Protein AF-A0A180FYG6-F1 (afdb_monomer)

Foldseek 3Di:
DPPLQAKWKKWKDKDFPVDRAPDDIDIDIDPAAEDEQCQQVQAVHDLQCPQVSLVQQAPVFTKDFPVAFPDCPDPPPPPPPDPDDDDDDDDDDDDDPDPDPPPDDDPDDPCPGTTMIMGMHIAGDVNDHHQKHKYFYPQCPPVPLVVSQVSQQSHFFFQWHAHPNFIWGWAKWWFDRPPAIWIWGFDQDPPRQTAIWTQGCVPPVRDIGHQKSPNRVSGTGDTRGGMTMIGTQDDPVRVVVVVVVQVVQCVVCVPDPDDRPCPCVNVRRVVPPDDDPPPPIDRPDPDDDPPPVPPVPQDDDDDDDDDDDDDDDDDDDDDDDDDDDDDDDDDDDDDDDDDDDDDDDDDDDDDDDDDDDDDD

Mean predicted aligned error: 17.06 Å

Sequence (360 aa):
ALTGLFEVVEHRSFVCKSAQPCLAAQIRSLTPIKIELKNFLENGITPSDVTCLLNLWTTTGISKTPGLVCRCDSINASTEPKPKARGRPKKVKSQSPDITISTEQPNGSSLTAEYVQETSRLAFKDDLPPQHLYFFMEVTQPSDPIERERYMGAMDWPHQISISGVKFTLFSRGYWNGSHYWCKVVRSGRGSTTGVWLHDDRQNDGYARLVNTDISSIGGCHPFTSWLFYTRAWTTSEQEFINDSIAKISKDHPNAEGDIPFVHLASMINSQHHPPSAKAATVLDEGNFVTDFDDLGASDSDEESTDNLDQKNDSGDQSSESSGDKSLDSSGDESSESSGDEPSDSNSSSFKDMKNKSET

Solvent-a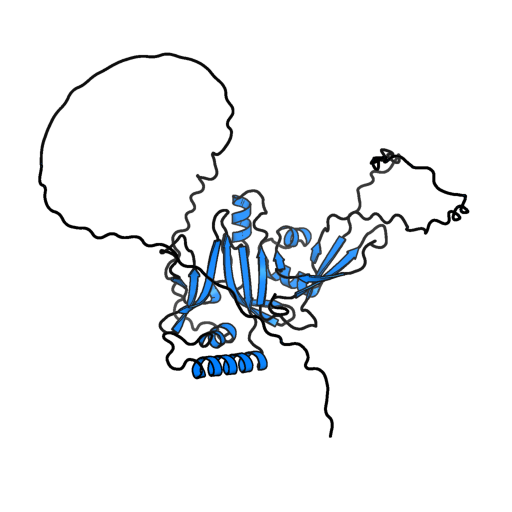ccessible surface area (backbone atoms only — not comparable to full-atom values): 23164 Å² total; per-residue (Å²): 131,74,80,58,42,42,41,30,27,39,40,37,42,56,41,36,94,92,46,78,46,89,51,78,69,45,76,45,82,37,74,57,48,74,46,48,73,59,61,21,60,66,58,77,42,63,78,34,47,48,65,61,51,51,52,38,22,51,66,86,26,35,49,46,76,80,85,42,66,62,72,68,77,74,85,68,72,78,81,70,76,80,77,77,91,75,81,83,89,74,92,76,77,93,71,79,86,77,83,79,76,81,83,75,77,70,88,90,63,88,79,72,80,50,59,33,42,29,39,39,27,45,46,48,46,96,77,45,77,34,55,30,47,43,38,32,44,51,82,72,53,53,78,53,68,65,60,22,40,52,52,34,23,51,30,38,42,61,35,61,50,71,58,96,85,46,58,27,36,56,42,36,36,32,32,40,79,89,87,52,73,38,34,39,33,61,44,70,47,86,91,72,49,50,18,26,28,39,40,36,68,92,43,74,88,39,54,72,39,75,32,28,56,46,55,58,73,74,22,47,57,43,63,31,45,32,34,36,36,29,32,34,57,72,52,70,70,54,50,49,53,49,50,54,48,42,54,47,53,50,67,80,44,79,81,63,87,78,82,70,73,67,70,64,48,57,67,64,49,55,51,84,77,67,81,80,74,88,65,80,77,50,77,68,57,84,75,78,78,84,78,76,79,78,81,87,73,89,85,85,79,96,74,91,78,90,81,91,80,86,90,85,86,82,87,86,89,85,88,84,91,88,87,86,90,86,81,87,81,89,86,82,89,87,86,87,89,82,83,89,83,85,89,83,91,85,84,89,80,86,88,77,87,90,79,90,88,83,89,133

Secondary structure (DSSP, 8-state):
--TTTS-EEEEEEEE-SSS--SS--EEEEESSEEE-HHHHHTTT--TTBHHHHHHHHHTT-EEE--S-B-------------PPP---PPPPPP----------PPTT----PPBPEEEEEEEEBTTB--SEEEEEE-TT-SSSHHHHHHHHHH-EE-SEEEETTEEEEEEEEEEE-SS-EEEEEEEE-GGG-EEEEEE-TTSGGG--EEEES-GGGGSEE-TTEEEEEEEPPPPHHHHHHHHHHHHHHHHH-TT-SSPPTTTTHHHHHS--S-PPP-S---B---------TTSSS---------------------------------------------------------------

pLDDT: mean 71.53, std 26.77, range [27.06, 98.0]

Radius of gyration: 32.34 Å; Cα contacts (8 Å, |Δi|>4): 465; chains: 1; bounding box: 96×106×76 Å

Organism: Puccinia triticina (isolate 1-1 / race 1 (BBBD)) (NCBI:txid630390)

Nearest PDB structures (foldseek):
  6ml1-assembly1_A  TM=6.951E-01  e=4.713E-07  Homo sapiens
  6ml1-assembly2_B  TM=6.685E-01  e=3.969E-07  Homo sapiens
  6cpm-assembly1_C  TM=6.551E-01  e=1.051E-06  Homo sapiens
  5ohp-assembly1_A  TM=6.474E-01  e=4.157E-06  Homo sapiens

Structure (mmCIF, N/CA/C/O backbone):
data_AF-A0A180FYG6-F1
#
_entry.id   AF-A0A180FYG6-F1
#
loop_
_atom_site.group_PDB
_atom_site.id
_atom_site.type_symbol
_atom_site.label_atom_id
_atom_site.label_alt_id
_atom_site.label_comp_id
_atom_site.label_asym_id
_atom_site.label_entity_id
_atom_site.label_seq_id
_atom_site.pdbx_PDB_ins_code
_atom_site.Cartn_x
_atom_site.Cartn_y
_atom_site.Cartn_z
_atom_site.occupancy
_atom_site.B_iso_or_equiv
_atom_site.auth_seq_id
_atom_site.auth_comp_id
_atom_site.auth_asym_id
_atom_site.auth_atom_id
_atom_site.pdbx_PDB_model_num
ATOM 1 N N . ALA A 1 1 ? -14.164 -1.852 -13.348 1.00 46.31 1 ALA A N 1
ATOM 2 C CA . ALA A 1 1 ? -13.059 -1.831 -12.365 1.00 46.31 1 ALA A CA 1
ATOM 3 C C . ALA A 1 1 ? -12.379 -3.197 -12.354 1.00 46.31 1 ALA A C 1
ATOM 5 O O . ALA A 1 1 ? -13.029 -4.172 -12.712 1.00 46.31 1 ALA A O 1
ATOM 6 N N . LEU A 1 2 ? -11.098 -3.263 -11.983 1.00 54.34 2 LEU A N 1
ATOM 7 C CA . LEU A 1 2 ? -10.302 -4.498 -11.953 1.00 54.34 2 LEU A CA 1
ATOM 8 C C . LEU A 1 2 ? -10.617 -5.301 -10.676 1.00 54.34 2 LEU A C 1
ATOM 10 O O . LEU A 1 2 ? -9.904 -5.208 -9.678 1.00 54.34 2 LEU A O 1
ATOM 14 N N . THR A 1 3 ? -11.737 -6.030 -10.687 1.00 65.06 3 THR A N 1
ATOM 15 C CA . THR A 1 3 ? -12.203 -6.854 -9.557 1.00 65.06 3 THR A CA 1
ATOM 16 C C . THR A 1 3 ? -11.109 -7.822 -9.094 1.00 65.06 3 THR A C 1
ATOM 18 O O . THR A 1 3 ? -10.486 -8.480 -9.922 1.00 65.06 3 THR A O 1
ATOM 21 N N . GLY A 1 4 ? -10.866 -7.902 -7.783 1.00 75.94 4 GLY A N 1
ATOM 22 C CA . GLY A 1 4 ? -9.834 -8.764 -7.190 1.00 75.94 4 GLY A CA 1
ATOM 23 C C . GLY A 1 4 ? -8.383 -8.256 -7.272 1.00 75.94 4 GLY A C 1
ATOM 24 O O . GLY A 1 4 ? -7.538 -8.773 -6.549 1.00 75.94 4 GLY A O 1
ATOM 25 N N . LEU A 1 5 ? -8.064 -7.228 -8.073 1.00 87.12 5 LEU A N 1
ATOM 26 C CA . LEU A 1 5 ? -6.669 -6.769 -8.215 1.00 87.12 5 LEU A CA 1
ATOM 27 C C . LEU A 1 5 ? -6.161 -5.987 -6.987 1.00 87.12 5 LEU A C 1
ATOM 29 O O . LEU A 1 5 ? -4.998 -6.126 -6.610 1.00 87.12 5 LEU A O 1
ATOM 33 N N . PHE A 1 6 ? -7.051 -5.203 -6.366 1.00 92.12 6 PHE A N 1
ATOM 34 C CA . PHE A 1 6 ? -6.801 -4.364 -5.178 1.00 92.12 6 PHE A CA 1
ATOM 35 C C . PHE A 1 6 ? -7.806 -4.603 -4.037 1.00 92.12 6 PHE A C 1
ATOM 37 O O . PHE A 1 6 ? -7.826 -3.858 -3.056 1.00 92.12 6 PHE A O 1
ATOM 44 N N . GLU A 1 7 ? -8.718 -5.562 -4.205 1.00 92.88 7 GLU A N 1
ATOM 45 C CA . GLU A 1 7 ? -9.880 -5.709 -3.329 1.00 92.88 7 GLU A CA 1
ATOM 46 C C . GLU A 1 7 ? -9.504 -6.450 -2.040 1.00 92.88 7 GLU A C 1
ATOM 48 O O . GLU A 1 7 ? -9.090 -7.608 -2.067 1.00 92.88 7 GLU A O 1
ATOM 53 N N . VAL A 1 8 ? -9.704 -5.788 -0.904 1.00 95.06 8 VAL A N 1
ATOM 54 C CA . VAL A 1 8 ? -9.684 -6.397 0.435 1.00 95.06 8 VAL A CA 1
ATOM 55 C C . VAL A 1 8 ? -11.049 -6.209 1.094 1.00 95.06 8 VAL A C 1
ATOM 57 O O . VAL A 1 8 ? -11.868 -5.430 0.604 1.00 95.06 8 VAL A O 1
ATOM 60 N N . VAL A 1 9 ? -11.318 -6.902 2.200 1.00 96.44 9 VAL A N 1
ATOM 61 C CA . VAL A 1 9 ? -12.566 -6.745 2.963 1.00 96.44 9 VAL A CA 1
ATOM 62 C C . VAL A 1 9 ? -12.307 -6.230 4.372 1.00 96.44 9 VAL A C 1
ATOM 64 O O . VAL A 1 9 ? -11.298 -6.534 5.004 1.00 96.44 9 VAL A O 1
ATOM 67 N N . GLU A 1 10 ? -13.253 -5.449 4.879 1.00 96.69 10 GLU A N 1
ATOM 68 C CA . GLU A 1 10 ? -13.292 -4.980 6.258 1.00 96.69 10 GLU A CA 1
ATOM 69 C C . GLU A 1 10 ? -14.501 -5.601 6.959 1.00 96.69 10 GLU A C 1
ATOM 71 O O . GLU A 1 10 ? -15.652 -5.330 6.604 1.00 96.69 10 GLU A O 1
ATOM 76 N N . HIS A 1 11 ? -14.228 -6.433 7.962 1.00 97.06 11 HIS A N 1
ATOM 77 C CA . HIS A 1 11 ? -15.222 -6.935 8.901 1.00 97.06 11 HIS A CA 1
ATOM 78 C C . HIS A 1 11 ? -15.415 -5.890 9.999 1.00 97.06 11 HIS A C 1
ATOM 80 O O . HIS A 1 11 ? -14.445 -5.468 10.625 1.00 97.06 11 HIS A O 1
ATOM 86 N N . ARG A 1 12 ? -16.656 -5.476 10.241 1.00 96.12 12 ARG A N 1
ATOM 87 C CA . ARG A 1 12 ? -17.013 -4.444 11.218 1.00 96.12 12 ARG A CA 1
ATOM 88 C C . ARG A 1 12 ? -18.000 -5.026 12.218 1.00 96.12 12 ARG A C 1
ATOM 90 O O . ARG A 1 12 ? -19.090 -5.448 11.826 1.00 96.12 12 ARG A O 1
ATOM 97 N N . SER A 1 13 ? -17.635 -5.046 13.493 1.00 94.50 13 SER A N 1
ATOM 98 C CA . SER A 1 13 ? -18.548 -5.322 14.603 1.00 94.50 13 SER A CA 1
ATOM 99 C C . SER A 1 13 ? -18.801 -4.039 15.387 1.00 94.50 13 SER A C 1
ATOM 101 O O . SER A 1 13 ? -17.920 -3.196 15.530 1.00 94.50 13 SER A O 1
ATOM 103 N N . PHE A 1 14 ? -20.024 -3.886 15.885 1.00 92.50 14 PHE A N 1
ATOM 104 C CA . PHE A 1 14 ? -20.460 -2.710 16.634 1.00 92.50 14 PHE A CA 1
ATOM 105 C C . PHE A 1 14 ? -20.841 -3.130 18.048 1.00 92.50 14 PHE A C 1
ATOM 107 O O . PHE A 1 14 ? -21.368 -4.224 18.240 1.00 92.50 14 PHE A O 1
ATOM 114 N N . VAL A 1 15 ? -20.590 -2.273 19.033 1.00 89.38 15 VAL A N 1
ATOM 115 C CA . VAL A 1 15 ? -20.915 -2.508 20.443 1.00 89.38 15 VAL A CA 1
ATOM 116 C C . VAL A 1 15 ? -21.468 -1.223 21.056 1.00 89.38 15 VAL A C 1
ATOM 118 O O . VAL A 1 15 ? -20.950 -0.134 20.818 1.00 89.38 15 VAL A O 1
ATOM 121 N N . CYS A 1 16 ? -22.506 -1.374 21.873 1.00 87.69 16 CYS A N 1
ATOM 122 C CA . CYS A 1 16 ? -22.953 -0.378 22.841 1.00 87.69 16 CYS A CA 1
ATOM 123 C C . CYS A 1 16 ? -22.795 -0.985 24.243 1.00 87.69 16 CYS A C 1
ATOM 125 O O . CYS A 1 16 ? -22.927 -2.196 24.421 1.00 87.69 16 CYS A O 1
ATOM 127 N N . LYS A 1 17 ? -22.483 -0.154 25.234 1.00 81.00 17 LYS A N 1
ATOM 128 C CA . LYS A 1 17 ? -22.361 -0.524 26.649 1.00 81.00 17 LYS A CA 1
ATOM 129 C C . LYS A 1 17 ? -23.733 -0.638 27.313 1.00 81.00 17 LYS A C 1
ATOM 131 O O . LYS A 1 17 ? -23.938 -1.561 28.094 1.00 81.00 17 LYS A O 1
ATOM 136 N N . SER A 1 18 ? -24.668 0.264 26.997 1.00 76.81 18 SER A N 1
ATOM 137 C CA . SER A 1 18 ? -26.000 0.287 27.636 1.00 76.81 18 SER A CA 1
ATOM 138 C C . SER A 1 18 ? -27.079 -0.527 26.913 1.00 76.81 18 SER A C 1
ATOM 140 O O . SER A 1 18 ? -28.174 -0.693 27.447 1.00 76.81 18 SER A O 1
ATOM 142 N N . ALA A 1 19 ? -26.816 -1.023 25.701 1.00 71.88 19 ALA A N 1
ATOM 143 C CA . ALA A 1 19 ? -27.802 -1.736 24.885 1.00 71.88 19 ALA A CA 1
ATOM 144 C C . ALA A 1 19 ? -27.138 -2.724 23.915 1.00 71.88 19 ALA A C 1
ATOM 146 O O . ALA A 1 19 ? -25.942 -2.641 23.644 1.00 71.88 19 ALA A O 1
ATOM 147 N N . GLN A 1 20 ? -27.930 -3.623 23.324 1.00 69.69 20 GLN A N 1
ATOM 148 C CA . GLN A 1 20 ? -27.489 -4.342 22.130 1.00 69.69 20 GLN A CA 1
ATOM 149 C C . GLN A 1 20 ? -27.282 -3.324 20.988 1.00 69.69 20 GLN A C 1
ATOM 151 O O . GLN A 1 20 ? -28.125 -2.442 20.822 1.00 69.69 20 GLN A O 1
ATOM 156 N N . PRO A 1 21 ? -26.193 -3.400 20.200 1.00 69.38 21 PRO A N 1
ATOM 157 C CA . PRO A 1 21 ? -25.967 -2.490 19.080 1.00 69.38 21 PRO A CA 1
ATOM 158 C C . PRO A 1 21 ? -27.125 -2.554 18.075 1.00 69.38 21 PRO A C 1
ATOM 160 O O . PRO A 1 21 ? -27.450 -3.618 17.552 1.00 69.38 21 PRO A O 1
ATOM 163 N N . CYS A 1 22 ? -27.695 -1.396 17.734 1.00 72.75 22 CYS A N 1
ATOM 164 C CA . CYS A 1 22 ? -28.725 -1.274 16.695 1.00 72.75 22 CYS A CA 1
ATOM 165 C C . CYS A 1 22 ? -28.198 -1.514 15.260 1.00 72.75 22 CYS A C 1
ATOM 167 O O . CYS A 1 22 ? -28.962 -1.441 14.298 1.00 72.75 22 CYS A O 1
ATOM 169 N N . LEU A 1 23 ? -26.904 -1.813 15.100 1.00 80.44 23 LEU A N 1
ATOM 170 C CA . LEU A 1 23 ? -26.286 -2.226 13.844 1.00 80.44 23 LEU A CA 1
ATOM 171 C C . LEU A 1 23 ? -25.807 -3.675 13.931 1.00 80.44 23 LEU A C 1
ATOM 173 O O . LEU A 1 23 ? -25.016 -4.030 14.804 1.00 80.44 23 LEU A O 1
ATOM 177 N N . ALA A 1 24 ? -26.236 -4.490 12.968 1.00 85.81 24 ALA A N 1
ATOM 178 C CA . ALA A 1 24 ? -25.649 -5.802 12.731 1.00 85.81 24 ALA A CA 1
ATOM 179 C C . ALA A 1 24 ? -24.185 -5.674 12.273 1.00 85.81 24 ALA A C 1
ATOM 181 O O . ALA A 1 24 ? -23.790 -4.656 11.698 1.00 85.81 24 ALA A O 1
ATOM 182 N N . ALA A 1 25 ? -23.396 -6.731 12.484 1.00 92.06 25 ALA A N 1
ATOM 183 C CA . ALA A 1 25 ? -22.051 -6.820 11.927 1.00 92.06 25 ALA A CA 1
ATOM 184 C C . ALA A 1 25 ? -22.085 -6.716 10.390 1.00 92.06 25 ALA A C 1
ATOM 186 O O . ALA A 1 25 ? -23.006 -7.214 9.741 1.00 92.06 25 ALA A O 1
ATOM 187 N N . GLN A 1 26 ? -21.079 -6.063 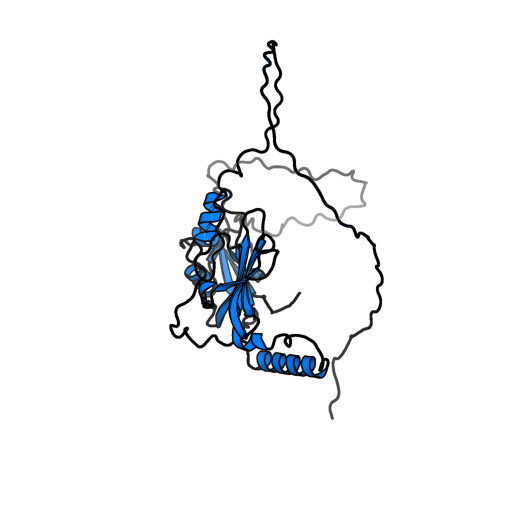9.815 1.00 94.00 26 GLN A N 1
ATOM 188 C CA . GLN A 1 26 ? -20.987 -5.787 8.381 1.00 94.00 26 GLN A CA 1
ATOM 189 C C . GLN A 1 26 ? -19.682 -6.335 7.809 1.00 94.00 26 GLN A C 1
ATOM 191 O O . GLN A 1 26 ? -18.660 -6.371 8.489 1.00 94.00 26 GLN A O 1
ATOM 196 N N . ILE A 1 27 ? -19.711 -6.710 6.533 1.00 96.19 27 ILE A N 1
ATOM 197 C CA . ILE A 1 27 ? -18.518 -6.968 5.726 1.00 96.19 27 ILE A CA 1
ATOM 198 C C . ILE A 1 27 ? -18.633 -6.061 4.505 1.00 96.19 27 ILE A C 1
ATOM 200 O O . ILE A 1 27 ? -19.679 -6.050 3.853 1.00 96.19 27 ILE A O 1
ATOM 204 N N . ARG A 1 28 ? -17.593 -5.279 4.208 1.00 94.25 28 ARG A N 1
ATOM 205 C CA . ARG A 1 28 ? -17.542 -4.430 3.008 1.00 94.25 28 ARG A CA 1
ATOM 206 C C . ARG A 1 28 ? -16.211 -4.566 2.286 1.00 94.25 28 ARG A C 1
ATOM 208 O O . ARG A 1 28 ? -15.177 -4.681 2.937 1.00 94.25 28 ARG A O 1
ATOM 215 N N . SER A 1 29 ? -16.238 -4.502 0.960 1.00 93.75 29 SER A N 1
ATOM 216 C CA . SER A 1 29 ? -15.028 -4.362 0.148 1.00 93.75 29 SER A CA 1
ATOM 217 C C . SER A 1 29 ? -14.405 -2.976 0.342 1.00 93.75 29 SER A C 1
ATOM 219 O O . SER A 1 29 ? -15.128 -1.982 0.432 1.00 93.75 29 SER A O 1
ATOM 221 N N . LEU A 1 30 ? -13.074 -2.905 0.369 1.00 92.06 30 LEU A N 1
ATOM 222 C CA . LEU A 1 30 ? -12.293 -1.670 0.402 1.00 92.06 30 LEU A CA 1
ATOM 223 C C . LEU A 1 30 ? -11.301 -1.614 -0.768 1.00 92.06 30 LEU A C 1
ATOM 225 O O . LEU A 1 30 ? -10.533 -2.548 -0.994 1.00 92.06 30 LEU A O 1
ATOM 229 N N . THR A 1 31 ? -11.276 -0.463 -1.441 1.00 89.81 31 THR A N 1
ATOM 230 C CA . THR A 1 31 ? -10.179 0.034 -2.283 1.00 89.81 31 THR A CA 1
ATOM 231 C C . THR A 1 31 ? -10.327 1.564 -2.340 1.00 89.81 31 THR A C 1
ATOM 233 O O . THR A 1 31 ? -11.370 2.017 -2.816 1.00 89.81 31 THR A O 1
ATOM 236 N N . PRO A 1 32 ? -9.351 2.380 -1.889 1.00 93.50 32 PRO A N 1
ATOM 237 C CA . PRO A 1 32 ? -8.124 2.026 -1.162 1.00 93.50 32 PRO A CA 1
ATOM 238 C C . PRO A 1 32 ? -8.361 1.579 0.292 1.00 93.50 32 PRO A C 1
ATOM 240 O O . PRO A 1 32 ? -9.444 1.748 0.855 1.00 93.50 32 PRO A O 1
ATOM 243 N N . ILE A 1 33 ? -7.300 1.077 0.924 1.00 96.00 33 ILE A N 1
ATOM 244 C CA . ILE A 1 33 ? -7.155 1.021 2.382 1.00 96.00 33 ILE A CA 1
ATOM 245 C C . ILE A 1 33 ? -6.765 2.428 2.849 1.00 96.00 33 ILE A C 1
ATOM 247 O O . ILE A 1 33 ? -5.645 2.885 2.615 1.00 96.00 33 ILE A O 1
ATOM 251 N N . LYS A 1 34 ? -7.702 3.140 3.478 1.00 95.50 34 LYS A N 1
ATOM 252 C CA . LYS A 1 34 ? -7.465 4.500 3.975 1.00 95.50 34 LYS A CA 1
ATOM 253 C C . LYS A 1 34 ? -6.728 4.467 5.319 1.00 95.50 34 LYS A C 1
ATOM 255 O O . LYS A 1 34 ? -7.178 3.778 6.233 1.00 95.50 34 LYS A O 1
ATOM 260 N N . ILE A 1 35 ? -5.644 5.233 5.429 1.00 94.56 35 ILE A N 1
ATOM 261 C CA . ILE A 1 35 ? -4.858 5.436 6.651 1.00 94.56 35 ILE A CA 1
ATOM 262 C C . ILE A 1 35 ? -5.117 6.851 7.172 1.00 94.56 35 ILE A C 1
ATOM 264 O O . ILE A 1 35 ? -4.802 7.839 6.513 1.00 94.56 35 ILE A O 1
ATOM 268 N N . GLU A 1 36 ? -5.702 6.954 8.359 1.00 93.06 36 GLU A N 1
ATOM 269 C CA . GLU A 1 36 ? -6.078 8.211 9.010 1.00 93.06 36 GLU A CA 1
ATOM 270 C C . GLU A 1 36 ? -5.351 8.323 10.358 1.00 93.06 36 GLU A C 1
ATOM 272 O O . GLU A 1 36 ? -5.248 7.327 11.074 1.00 93.06 36 GLU A O 1
ATOM 277 N N . LEU A 1 37 ? -4.918 9.524 10.764 1.00 91.56 37 LEU A N 1
ATOM 278 C CA . LEU A 1 37 ? -4.205 9.739 12.039 1.00 91.56 37 LEU A CA 1
ATOM 279 C C . LEU A 1 37 ? -4.961 9.142 13.246 1.00 91.56 37 LEU A C 1
ATOM 281 O O . LEU A 1 37 ? -4.369 8.506 14.118 1.00 91.56 37 LEU A O 1
ATOM 285 N N . LYS A 1 38 ? -6.296 9.257 13.257 1.00 91.94 38 LYS A N 1
ATOM 286 C CA . LYS A 1 38 ? -7.155 8.660 14.293 1.00 91.94 38 LYS A CA 1
ATOM 287 C C . LYS A 1 38 ? -7.036 7.132 14.395 1.00 91.94 38 LYS A C 1
ATOM 289 O O . LYS A 1 38 ? -7.219 6.605 15.482 1.00 91.94 38 LYS A O 1
ATOM 294 N N . ASN A 1 39 ? -6.688 6.412 13.319 1.00 94.12 39 ASN A N 1
ATOM 295 C CA . ASN A 1 39 ? -6.512 4.954 13.376 1.00 94.12 39 ASN A CA 1
ATOM 296 C C . ASN A 1 39 ? -5.375 4.565 14.333 1.00 94.12 39 ASN A C 1
ATOM 298 O O . ASN A 1 39 ? -5.471 3.536 14.994 1.00 94.12 39 ASN A O 1
ATOM 302 N N . PHE A 1 40 ? -4.347 5.408 14.454 1.00 94.44 40 PHE A N 1
ATOM 303 C CA . PHE A 1 40 ? -3.270 5.243 15.426 1.00 94.44 40 PHE A CA 1
ATOM 304 C C . PHE A 1 40 ? -3.712 5.694 16.824 1.00 94.44 40 PHE A C 1
ATOM 306 O O . PHE A 1 40 ? -3.651 4.916 17.777 1.00 94.44 40 PHE A O 1
ATOM 313 N N . LEU A 1 41 ? -4.236 6.923 16.932 1.00 93.31 41 LEU A N 1
ATOM 314 C CA . LEU A 1 41 ? -4.583 7.547 18.215 1.00 93.31 41 LEU A CA 1
ATOM 315 C C . LEU A 1 41 ? -5.695 6.802 18.977 1.00 93.31 41 LEU A C 1
ATOM 317 O O . LEU A 1 41 ? -5.553 6.570 20.175 1.00 93.31 41 LEU A O 1
ATOM 321 N N . GLU A 1 42 ? -6.764 6.364 18.299 1.00 94.62 42 GLU A N 1
ATOM 322 C CA . GLU A 1 42 ? -7.861 5.585 18.909 1.00 94.62 42 GLU A CA 1
ATOM 323 C C . GLU A 1 42 ? -7.415 4.187 19.382 1.00 94.62 42 GLU A C 1
ATOM 325 O O . GLU A 1 42 ? -8.139 3.530 20.129 1.00 94.62 42 GLU A O 1
ATOM 330 N N . ASN A 1 43 ? -6.227 3.730 18.968 1.00 96.81 43 ASN A N 1
ATOM 331 C CA . ASN A 1 43 ? -5.682 2.405 19.269 1.00 96.81 43 ASN A CA 1
ATOM 332 C C . ASN A 1 43 ? -4.400 2.447 20.116 1.00 96.81 43 ASN A C 1
ATOM 334 O O . ASN A 1 43 ? -3.798 1.404 20.361 1.00 96.81 43 ASN A O 1
ATOM 338 N N . GLY A 1 44 ? -3.981 3.632 20.580 1.00 95.94 44 GLY A N 1
ATOM 339 C CA . GLY A 1 44 ? -2.773 3.795 21.395 1.00 95.94 44 GLY A CA 1
ATOM 340 C C . GLY A 1 44 ? -1.467 3.477 20.657 1.00 95.94 44 GLY A C 1
ATOM 341 O O . GLY A 1 44 ? -0.468 3.167 21.301 1.00 95.94 44 GLY A O 1
ATOM 342 N N . ILE A 1 45 ? -1.473 3.534 19.322 1.00 96.31 45 ILE A N 1
ATOM 343 C CA . ILE A 1 45 ? -0.298 3.291 18.480 1.00 96.31 45 ILE A CA 1
ATOM 344 C C . ILE A 1 45 ? 0.379 4.634 18.184 1.00 96.31 45 ILE A C 1
ATOM 346 O O . ILE A 1 45 ? -0.293 5.637 17.938 1.00 96.31 45 ILE A O 1
ATOM 350 N N . THR A 1 46 ? 1.712 4.665 18.185 1.00 93.31 46 THR A N 1
ATOM 351 C CA . THR A 1 46 ? 2.480 5.823 17.706 1.00 93.31 46 THR A CA 1
ATOM 352 C C . THR A 1 46 ? 2.123 6.099 16.239 1.00 93.31 46 THR A C 1
ATOM 354 O O . THR A 1 46 ? 2.192 5.161 15.446 1.00 93.31 46 THR A O 1
ATOM 357 N N . PRO A 1 47 ? 1.792 7.342 15.831 1.00 88.00 47 PRO A N 1
ATOM 358 C CA . PRO A 1 47 ? 1.363 7.639 14.460 1.00 88.00 47 PRO A CA 1
ATOM 359 C C . PRO A 1 47 ? 2.293 7.140 13.347 1.00 88.00 47 PRO A C 1
ATOM 361 O O . PRO A 1 47 ? 1.813 6.814 12.272 1.00 88.00 47 PRO A O 1
ATOM 364 N N . SER A 1 48 ? 3.599 7.040 13.604 1.00 89.00 48 SER A N 1
ATOM 365 C CA . SER A 1 48 ? 4.594 6.541 12.650 1.00 89.00 48 SER A CA 1
ATOM 366 C C . SER A 1 48 ? 4.639 5.015 12.482 1.00 89.00 48 SER A C 1
ATOM 368 O O . SER A 1 48 ? 5.200 4.544 11.495 1.00 89.00 48 SER A O 1
ATOM 370 N N . ASP A 1 49 ? 4.082 4.230 13.412 1.00 94.19 49 ASP A N 1
ATOM 371 C CA . ASP A 1 49 ? 4.235 2.768 13.443 1.00 94.19 49 ASP A CA 1
ATOM 372 C C . ASP A 1 49 ? 3.150 2.061 12.615 1.00 94.19 49 ASP A C 1
ATOM 374 O O . ASP A 1 49 ? 2.201 1.445 13.119 1.00 94.19 49 ASP A O 1
ATOM 378 N N . VAL A 1 50 ? 3.307 2.158 11.293 1.00 94.31 50 VAL A N 1
ATOM 379 C CA . VAL A 1 50 ? 2.448 1.488 10.305 1.00 94.31 50 VAL A CA 1
ATOM 380 C C . VAL A 1 50 ? 2.429 -0.027 10.518 1.00 94.31 50 VAL A C 1
ATOM 382 O O . VAL A 1 50 ? 1.387 -0.662 10.356 1.00 94.31 50 VAL A O 1
ATOM 385 N N . THR A 1 51 ? 3.559 -0.624 10.905 1.00 94.56 51 THR A N 1
ATOM 386 C CA . THR A 1 51 ? 3.674 -2.079 11.082 1.00 94.56 51 THR A CA 1
ATOM 387 C C . THR A 1 51 ? 2.792 -2.562 12.230 1.00 94.56 51 THR A C 1
ATOM 389 O O . THR A 1 51 ? 2.045 -3.529 12.065 1.00 94.56 51 THR A O 1
ATOM 392 N N . CYS A 1 52 ? 2.816 -1.875 13.374 1.00 95.81 52 CYS A N 1
ATOM 393 C CA . CYS A 1 52 ? 1.929 -2.163 14.496 1.00 95.81 52 CYS A CA 1
ATOM 394 C C . CYS A 1 52 ? 0.455 -1.967 14.114 1.00 95.81 52 CYS A C 1
ATOM 396 O O . CYS A 1 52 ? -0.359 -2.855 14.386 1.00 95.81 52 CYS A O 1
ATOM 398 N N . LEU A 1 53 ? 0.113 -0.884 13.399 1.00 96.88 53 LEU A N 1
ATOM 399 C CA . LEU A 1 53 ? -1.260 -0.652 12.935 1.00 96.88 53 LEU A CA 1
ATOM 400 C C . LEU A 1 53 ? -1.766 -1.783 12.028 1.00 96.88 53 LEU A C 1
ATOM 402 O O . LEU A 1 53 ? -2.851 -2.313 12.265 1.00 96.88 53 LEU A O 1
ATOM 406 N N . LEU A 1 54 ? -0.998 -2.178 11.008 1.00 96.69 54 LEU A N 1
ATOM 407 C CA . LEU A 1 54 ? -1.402 -3.235 10.074 1.00 96.69 54 LEU A CA 1
ATOM 408 C C . LEU A 1 54 ? -1.501 -4.603 10.762 1.00 96.69 54 LEU A C 1
ATOM 410 O O . LEU A 1 54 ? -2.446 -5.352 10.499 1.00 96.69 54 LEU A O 1
ATOM 414 N N . ASN A 1 55 ? -0.584 -4.914 11.682 1.00 96.12 55 ASN A N 1
ATOM 415 C CA . ASN A 1 55 ? -0.653 -6.131 12.490 1.00 96.12 55 ASN A CA 1
ATOM 416 C C . ASN A 1 55 ? -1.919 -6.151 13.359 1.00 96.12 55 ASN A C 1
ATOM 418 O O . ASN A 1 55 ? -2.651 -7.142 13.341 1.00 96.12 55 ASN A O 1
ATOM 422 N N . LEU A 1 56 ? -2.231 -5.062 14.071 1.00 97.44 56 LEU A N 1
ATOM 423 C CA . LEU A 1 56 ? -3.437 -4.979 14.899 1.00 97.44 56 LEU A CA 1
ATOM 424 C C . LEU A 1 56 ? -4.709 -5.091 14.043 1.00 97.44 56 LEU A C 1
ATOM 426 O O . LEU A 1 56 ? -5.592 -5.896 14.339 1.00 97.44 56 LEU A O 1
ATOM 430 N N . TRP A 1 57 ? -4.774 -4.352 12.932 1.00 97.50 57 TRP A N 1
ATOM 431 C CA . TRP A 1 57 ? -5.943 -4.306 12.049 1.00 97.50 57 TRP A CA 1
ATOM 432 C C . TRP A 1 57 ? -6.237 -5.655 11.374 1.00 97.50 57 TRP A C 1
ATOM 434 O O . TRP A 1 57 ? -7.400 -5.986 11.151 1.00 97.50 57 TRP A O 1
ATOM 444 N N . THR A 1 58 ? -5.219 -6.466 11.082 1.00 96.19 58 THR A N 1
ATOM 445 C CA . THR A 1 58 ? -5.386 -7.762 10.390 1.00 96.19 58 THR A CA 1
ATOM 446 C C . THR A 1 58 ? -5.566 -8.953 11.344 1.00 96.19 58 THR A C 1
ATOM 448 O O . THR A 1 58 ? -6.120 -9.992 10.959 1.00 96.19 58 THR A O 1
ATOM 451 N N . THR A 1 59 ? -5.172 -8.799 12.614 1.00 95.31 59 THR A N 1
ATOM 452 C CA . THR A 1 59 ? -5.322 -9.821 13.662 1.00 95.31 59 THR A CA 1
ATOM 453 C C . THR A 1 59 ? -6.631 -9.658 14.440 1.00 95.31 59 THR A C 1
ATOM 455 O O . THR A 1 59 ? -7.640 -10.244 14.046 1.00 95.31 59 THR A O 1
ATOM 458 N N . THR A 1 60 ? -6.641 -8.874 15.522 1.00 95.44 60 THR A N 1
ATOM 459 C CA . THR A 1 60 ? -7.818 -8.642 16.383 1.00 95.44 60 THR A CA 1
ATOM 460 C C . THR A 1 60 ? -8.758 -7.566 15.844 1.00 95.44 60 THR A C 1
ATOM 462 O O . THR A 1 60 ? -9.931 -7.544 16.209 1.00 95.44 60 THR A O 1
ATOM 465 N N . GLY A 1 61 ? -8.256 -6.696 14.969 1.00 97.19 61 GLY A N 1
ATOM 466 C CA . GLY A 1 61 ? -8.934 -5.489 14.514 1.00 97.19 61 GLY A CA 1
ATOM 467 C C . GLY A 1 61 ? -8.581 -4.258 15.351 1.00 97.19 61 GLY A C 1
ATOM 468 O O . GLY A 1 61 ? -8.108 -4.364 16.483 1.00 97.19 61 GLY A O 1
ATOM 469 N N . ILE A 1 62 ? -8.829 -3.088 14.763 1.00 97.69 62 ILE A N 1
ATOM 470 C CA . ILE A 1 62 ? -8.682 -1.765 15.374 1.00 97.69 62 ILE A CA 1
ATOM 471 C C . ILE A 1 62 ? -10.029 -1.220 15.845 1.00 97.69 62 ILE A C 1
ATOM 473 O O . ILE A 1 62 ? -11.061 -1.425 15.205 1.00 97.69 62 ILE A O 1
ATOM 477 N N . SER A 1 63 ? -10.006 -0.474 16.942 1.00 96.06 63 SER A N 1
ATOM 478 C CA . SER A 1 63 ? -11.119 0.358 17.390 1.00 96.06 63 SER A CA 1
ATOM 479 C C . SER A 1 63 ? -11.308 1.548 16.449 1.00 96.06 63 SER A C 1
ATOM 481 O O . SER A 1 63 ? -10.326 2.129 15.977 1.00 96.06 63 SER A O 1
ATOM 483 N N . LYS A 1 64 ? -12.567 1.908 16.189 1.00 93.50 64 LYS A N 1
ATOM 484 C CA . LYS A 1 64 ? -12.981 3.111 15.454 1.00 93.50 64 LYS A CA 1
ATOM 485 C C . LYS A 1 64 ? -14.198 3.747 16.126 1.00 93.50 64 LYS A C 1
ATOM 487 O O . LYS A 1 64 ? -15.062 3.035 16.647 1.00 93.50 64 LYS A O 1
ATOM 492 N N . THR A 1 65 ? -14.320 5.070 16.038 1.00 87.56 65 THR A N 1
ATOM 493 C CA . THR A 1 65 ? -15.555 5.784 16.402 1.00 87.56 65 THR A CA 1
ATOM 494 C C . THR A 1 65 ? -16.349 6.157 15.137 1.00 87.56 65 THR A C 1
ATOM 496 O O . THR A 1 65 ? -15.979 7.103 14.443 1.00 87.56 65 THR A O 1
ATOM 499 N N . PRO A 1 66 ? -17.463 5.471 14.802 1.00 86.31 66 PRO A N 1
ATOM 500 C CA . PRO A 1 66 ? -18.242 5.736 13.586 1.00 86.31 66 PRO A CA 1
ATOM 501 C C . PRO A 1 66 ? -19.106 7.012 13.645 1.00 86.31 66 PRO A C 1
ATOM 503 O O . PRO A 1 66 ? -19.897 7.248 12.735 1.00 86.31 66 PRO A O 1
ATOM 506 N N . GLY A 1 67 ? -19.022 7.807 14.719 1.00 85.69 67 GLY A N 1
ATOM 507 C CA . GLY A 1 67 ? -19.858 8.999 14.936 1.00 85.69 67 GLY A CA 1
ATOM 508 C C . GLY A 1 67 ? -21.330 8.699 15.256 1.00 85.69 67 GLY A C 1
ATOM 509 O O . GLY A 1 67 ? -22.153 9.610 15.297 1.00 85.69 67 GLY A O 1
ATOM 510 N N . LEU A 1 68 ? -21.678 7.430 15.482 1.00 85.50 68 LEU A N 1
ATOM 511 C CA . LEU A 1 68 ? -23.041 6.987 15.766 1.00 85.50 68 LEU A CA 1
ATOM 512 C C . LEU A 1 68 ? -23.304 6.956 17.272 1.00 85.50 68 LEU A C 1
ATOM 514 O O . LEU A 1 68 ? -22.467 6.488 18.040 1.00 85.50 68 LEU A O 1
ATOM 518 N N . VAL A 1 69 ? -24.489 7.402 17.686 1.00 85.00 69 VAL A N 1
ATOM 519 C CA . VAL A 1 69 ? -24.943 7.346 19.083 1.00 85.00 69 VAL A CA 1
ATOM 520 C C . VAL A 1 69 ? -25.711 6.045 19.318 1.00 85.00 69 VAL A C 1
ATOM 522 O O . VAL A 1 69 ? -26.545 5.651 18.502 1.00 85.00 69 VAL A O 1
ATOM 525 N N . CYS A 1 70 ? -25.474 5.405 20.459 1.00 81.31 70 CYS A N 1
ATOM 526 C CA . CYS A 1 70 ? -26.249 4.291 20.988 1.00 81.31 70 CYS A CA 1
ATOM 527 C C . CYS A 1 70 ? -27.660 4.757 21.382 1.00 81.31 70 CYS A C 1
ATOM 529 O O . CYS A 1 70 ? -27.964 4.981 22.551 1.00 81.31 70 CYS A O 1
ATOM 531 N N . ARG A 1 71 ? -28.534 4.913 20.384 1.00 73.88 71 ARG A N 1
ATOM 532 C CA . ARG A 1 71 ? -29.980 5.069 20.567 1.00 73.88 71 ARG A CA 1
ATOM 533 C C . ARG A 1 71 ? -30.680 3.834 20.038 1.00 73.88 71 ARG A C 1
ATOM 535 O O . ARG A 1 71 ? -30.904 3.700 18.839 1.00 73.88 71 ARG A O 1
ATOM 542 N N . CYS A 1 72 ? -31.022 2.950 20.960 1.00 61.53 72 CYS A N 1
ATOM 543 C CA . CYS A 1 72 ? -31.940 1.858 20.707 1.00 61.53 72 CYS A CA 1
ATOM 544 C C . CYS A 1 72 ? -33.228 2.142 21.471 1.00 61.53 72 CYS A C 1
ATOM 546 O O . CYS A 1 72 ? -33.502 1.524 22.499 1.00 61.53 72 CYS A O 1
ATOM 548 N N . ASP A 1 73 ? -34.015 3.086 20.946 1.00 57.81 73 ASP A N 1
ATOM 549 C CA . ASP A 1 73 ? -35.451 3.056 21.193 1.00 57.81 73 ASP A CA 1
ATOM 550 C C . ASP A 1 73 ? -35.914 1.676 20.741 1.00 57.81 73 ASP A C 1
ATOM 552 O O . ASP A 1 73 ? -35.773 1.317 19.566 1.00 57.81 73 ASP A O 1
ATOM 556 N N . SER A 1 74 ? -36.387 0.863 21.685 1.00 45.16 74 SER A N 1
ATOM 557 C CA . SER A 1 74 ? -36.913 -0.453 21.362 1.00 45.16 74 SER A CA 1
ATOM 558 C C . SER A 1 74 ? -37.935 -0.279 20.248 1.00 45.16 74 SER A C 1
ATOM 560 O O . SER A 1 74 ? -38.917 0.446 20.433 1.00 45.16 74 SER A O 1
ATOM 562 N N . ILE A 1 75 ? -37.757 -0.984 19.124 1.00 45.31 75 ILE A N 1
ATOM 563 C CA . ILE A 1 75 ? -38.826 -1.173 18.136 1.00 45.31 75 ILE A CA 1
ATOM 564 C C . ILE A 1 75 ? -39.841 -2.144 18.757 1.00 45.31 75 ILE A C 1
ATOM 566 O O . ILE A 1 75 ? -40.062 -3.264 18.298 1.00 45.31 75 ILE A O 1
ATOM 570 N N . ASN A 1 76 ? -40.451 -1.695 19.853 1.00 41.72 76 ASN A N 1
ATOM 571 C CA . ASN A 1 76 ? -41.691 -2.201 20.382 1.00 41.72 76 ASN A CA 1
ATOM 572 C C . ASN A 1 76 ? -42.695 -1.935 19.272 1.00 41.72 76 ASN A C 1
ATOM 574 O O . ASN A 1 76 ? -43.157 -0.806 19.100 1.00 41.72 76 ASN A O 1
ATOM 578 N N . ALA A 1 77 ? -42.941 -2.963 18.459 1.00 38.66 77 ALA A N 1
ATOM 579 C CA . ALA A 1 77 ? -43.911 -2.913 17.382 1.00 38.66 77 ALA A CA 1
ATOM 580 C C . ALA A 1 77 ? -45.194 -2.304 17.944 1.00 38.66 77 ALA A C 1
ATOM 582 O O . ALA A 1 77 ? -45.768 -2.868 18.876 1.00 38.66 77 ALA A O 1
ATOM 583 N N . SER A 1 78 ? -45.583 -1.133 17.426 1.00 41.03 78 SER A N 1
ATOM 584 C CA . SER A 1 78 ? -46.713 -0.387 17.970 1.00 41.03 78 SER A CA 1
ATOM 585 C C . SER A 1 78 ? -47.935 -1.296 18.001 1.00 41.03 78 SER A C 1
ATOM 587 O O . SER A 1 78 ? -48.470 -1.690 16.963 1.00 41.03 78 SER A O 1
ATOM 589 N N . THR A 1 79 ? -48.352 -1.652 19.214 1.00 41.78 79 THR A N 1
ATOM 590 C CA . THR A 1 79 ? -49.562 -2.425 19.487 1.00 41.78 79 THR A CA 1
ATOM 591 C C . THR A 1 79 ? -50.794 -1.524 19.535 1.00 41.78 79 THR A C 1
ATOM 593 O O . THR A 1 79 ? -51.842 -1.937 20.031 1.00 41.78 79 THR A O 1
ATOM 596 N N . GLU A 1 80 ? -50.715 -0.316 18.962 1.00 46.12 80 GLU A N 1
ATOM 597 C CA . GLU A 1 80 ? -51.913 0.457 18.670 1.00 46.12 80 GLU A CA 1
ATOM 598 C C . GLU A 1 80 ? -52.794 -0.301 17.660 1.00 46.12 80 GLU A C 1
ATOM 600 O O . GLU A 1 80 ? -52.342 -0.689 16.574 1.00 46.12 80 GLU A O 1
ATOM 605 N N . PRO A 1 81 ? -54.074 -0.544 17.988 1.00 42.59 81 PRO A N 1
ATOM 606 C CA . PRO A 1 81 ? -54.964 -1.274 17.104 1.00 42.59 81 PRO A CA 1
ATOM 607 C C . PRO A 1 81 ? -55.226 -0.455 15.838 1.00 42.59 81 PRO A C 1
ATOM 609 O O . PRO A 1 81 ? -55.753 0.655 15.911 1.00 42.59 81 PRO A O 1
ATOM 612 N N . LYS A 1 82 ? -54.917 -1.037 14.666 1.00 42.59 82 LYS A N 1
ATOM 613 C CA . LYS A 1 82 ? -55.180 -0.439 13.343 1.00 42.59 82 LYS A CA 1
ATOM 614 C C . LYS A 1 82 ? -56.560 0.245 13.312 1.00 42.59 82 LYS A C 1
ATOM 616 O O . LYS A 1 82 ? -57.571 -0.460 13.434 1.00 42.59 82 LYS A O 1
ATOM 621 N N . PRO A 1 83 ? -56.645 1.574 13.107 1.00 44.16 83 PRO A N 1
ATOM 622 C CA . PRO A 1 83 ? -57.929 2.254 13.058 1.00 44.16 83 PRO A CA 1
ATOM 623 C C . PRO A 1 83 ? -58.755 1.724 11.881 1.00 44.16 83 PRO A C 1
ATOM 625 O O . PRO A 1 83 ? -58.276 1.613 10.751 1.00 44.16 83 PRO A O 1
ATOM 628 N N . LYS A 1 84 ? -60.015 1.365 12.154 1.00 44.81 84 LYS A N 1
ATOM 629 C CA . LYS A 1 84 ? -60.926 0.803 11.146 1.00 44.81 84 LYS A CA 1
ATOM 630 C C . LYS A 1 84 ? -61.129 1.797 10.002 1.00 44.81 84 LYS A C 1
ATOM 632 O O . LYS A 1 84 ? -61.460 2.958 10.239 1.00 44.81 84 LYS A O 1
ATOM 637 N N . ALA A 1 85 ? -61.003 1.314 8.767 1.00 44.25 85 ALA A N 1
ATOM 638 C CA . ALA A 1 85 ? -61.176 2.126 7.568 1.00 44.25 85 ALA A CA 1
ATOM 639 C C . ALA A 1 85 ? -62.542 2.840 7.554 1.00 44.25 85 ALA A C 1
ATOM 641 O O . ALA A 1 85 ? -63.595 2.199 7.580 1.00 44.25 85 ALA A O 1
ATOM 642 N N . ARG A 1 86 ? -62.525 4.175 7.464 1.00 42.72 86 ARG A N 1
ATOM 643 C CA . ARG A 1 86 ? -63.709 5.009 7.221 1.00 42.72 86 ARG A CA 1
ATOM 644 C C . ARG A 1 86 ? -63.500 5.881 5.981 1.00 42.72 86 ARG A C 1
ATOM 646 O O . ARG A 1 86 ? -62.631 6.738 5.963 1.00 42.72 86 ARG A O 1
ATOM 653 N N . GLY A 1 87 ? -64.337 5.620 4.975 1.00 39.25 87 GLY A N 1
ATOM 654 C CA . GLY A 1 87 ? -64.788 6.491 3.878 1.00 39.25 87 GLY A CA 1
ATOM 655 C C . GLY A 1 87 ? -63.887 7.605 3.314 1.00 39.25 87 GLY A C 1
ATOM 656 O O . GLY A 1 87 ? -63.727 8.641 3.942 1.00 39.25 87 GLY A O 1
ATOM 657 N N . ARG A 1 88 ? -63.505 7.423 2.037 1.00 39.88 88 ARG A N 1
ATOM 658 C CA . ARG A 1 88 ? -63.267 8.405 0.945 1.00 39.88 88 ARG A CA 1
ATOM 659 C C . ARG A 1 88 ? -62.580 9.755 1.294 1.00 39.88 88 ARG A C 1
ATOM 661 O O . ARG A 1 88 ? -63.163 10.584 1.989 1.00 39.88 88 ARG A O 1
ATOM 668 N N . PRO A 1 89 ? -61.413 10.071 0.695 1.00 42.97 89 PRO A N 1
ATOM 669 C CA . PRO A 1 89 ? -60.627 11.248 1.067 1.00 42.97 89 PRO A CA 1
ATOM 670 C C . PRO A 1 89 ? -61.266 12.574 0.624 1.00 42.97 89 PRO A C 1
ATOM 672 O O . PRO A 1 89 ? -61.777 12.695 -0.492 1.00 42.97 89 PRO A O 1
ATOM 675 N N . LYS A 1 90 ? -61.132 13.607 1.463 1.00 44.62 90 LYS A N 1
ATOM 676 C CA . LYS A 1 90 ? -61.172 15.017 1.037 1.00 44.62 90 LYS A CA 1
ATOM 677 C C . LYS A 1 90 ? -59.736 15.523 0.870 1.00 44.62 90 LYS A C 1
ATOM 679 O O . LYS A 1 90 ? -58.860 15.126 1.631 1.00 44.62 90 LYS A O 1
ATOM 684 N N . LYS A 1 91 ? -59.503 16.386 -0.129 1.00 42.06 91 LYS A N 1
ATOM 685 C CA . LYS A 1 91 ? -58.184 16.973 -0.439 1.00 42.06 91 LYS A CA 1
ATOM 686 C C . LYS A 1 91 ? -57.549 17.602 0.808 1.00 42.06 91 LYS A C 1
ATOM 688 O O . LYS A 1 91 ? -58.057 18.603 1.309 1.00 42.06 91 LYS A O 1
ATOM 693 N N . VAL A 1 92 ? -56.412 17.061 1.234 1.00 38.62 92 VAL A N 1
ATOM 694 C CA . VAL A 1 92 ? -55.501 17.709 2.183 1.00 38.62 92 VAL A CA 1
ATOM 695 C C . VAL A 1 92 ? -54.616 18.674 1.389 1.00 38.62 92 VAL A C 1
ATOM 697 O O . VAL A 1 92 ? -54.080 18.302 0.344 1.00 38.62 92 VAL A O 1
ATOM 700 N N . LYS A 1 93 ? -54.509 19.930 1.837 1.00 38.09 93 LYS A N 1
ATOM 701 C CA . LYS A 1 93 ? -53.513 20.872 1.303 1.00 38.09 93 LYS A CA 1
ATOM 702 C C . LYS A 1 93 ? -52.133 20.450 1.803 1.00 38.09 93 LYS A C 1
ATOM 704 O O . LYS A 1 93 ? -52.014 20.081 2.965 1.00 38.09 93 LYS A O 1
ATOM 709 N N . SER A 1 94 ? -51.121 20.551 0.942 1.00 38.69 94 SER A N 1
ATOM 710 C CA . SER A 1 94 ? -49.721 20.333 1.316 1.00 38.69 94 SER A CA 1
ATOM 711 C C . SER A 1 94 ? -49.363 21.154 2.559 1.00 38.69 94 SER A C 1
ATOM 713 O O . SER A 1 94 ? -49.434 22.383 2.523 1.00 38.69 94 SER A O 1
ATOM 715 N N . GLN A 1 95 ? -49.003 20.466 3.639 1.00 38.03 95 GLN A N 1
ATOM 716 C CA . GLN A 1 95 ? -48.220 21.021 4.734 1.00 38.03 95 GLN A CA 1
ATOM 717 C C . GLN A 1 95 ? -46.875 20.301 4.699 1.00 38.03 95 GLN A C 1
ATOM 719 O O . GLN A 1 95 ? -46.825 19.072 4.620 1.00 38.03 95 GLN A O 1
ATOM 724 N N . SER A 1 96 ? -45.798 21.080 4.687 1.00 40.78 96 SER A N 1
ATOM 725 C CA . SER A 1 96 ? -44.434 20.591 4.867 1.00 40.78 96 SER A CA 1
ATOM 726 C C . SER A 1 96 ? -44.303 19.869 6.214 1.00 40.78 96 SER A C 1
ATOM 728 O O . SER A 1 96 ? -44.986 20.263 7.161 1.00 40.78 96 SER A O 1
ATOM 730 N N . PRO A 1 97 ? -43.436 18.846 6.334 1.00 39.81 97 PRO A N 1
ATOM 731 C CA . PRO A 1 97 ? -43.141 18.255 7.631 1.00 39.81 97 PRO A CA 1
ATOM 732 C C . PRO A 1 97 ? -42.448 19.305 8.502 1.00 39.81 97 PRO A C 1
ATOM 734 O O . PRO A 1 97 ? -41.330 19.726 8.207 1.00 39.81 97 PRO A O 1
ATOM 737 N N . ASP A 1 98 ? -43.140 19.745 9.547 1.00 36.78 98 ASP A N 1
ATOM 738 C CA . ASP A 1 98 ? -42.594 20.661 10.540 1.00 36.78 98 ASP A CA 1
ATOM 739 C C . ASP A 1 98 ? -41.608 19.877 11.419 1.00 36.78 98 ASP A C 1
ATOM 741 O O . ASP A 1 98 ? -41.973 18.857 12.014 1.00 36.78 98 ASP A O 1
ATOM 745 N N . ILE A 1 99 ? -40.335 20.283 11.440 1.00 42.06 99 ILE A N 1
ATOM 746 C CA . ILE A 1 99 ? -39.303 19.588 12.218 1.00 42.06 99 ILE A CA 1
ATOM 747 C C . ILE A 1 99 ? -39.441 20.035 13.671 1.00 42.06 99 ILE A C 1
ATOM 749 O O . ILE A 1 99 ? -38.799 20.987 14.117 1.00 42.06 99 ILE A O 1
ATOM 753 N N . THR A 1 100 ? -40.281 19.328 14.424 1.00 36.72 100 THR A N 1
ATOM 754 C CA . THR A 1 100 ? -40.417 19.537 15.865 1.00 36.72 100 THR A CA 1
ATOM 755 C C . THR A 1 100 ? -39.135 19.104 16.572 1.00 36.72 100 THR A C 1
ATOM 757 O O . THR A 1 100 ? -38.917 17.922 16.838 1.00 36.72 100 THR A O 1
ATOM 760 N N . ILE A 1 101 ? -38.279 20.071 16.904 1.00 40.81 101 ILE A N 1
ATOM 761 C CA . ILE A 1 101 ? -37.181 19.866 17.849 1.00 40.81 101 ILE A CA 1
ATOM 762 C C . ILE A 1 101 ? -37.807 19.740 19.242 1.00 40.81 101 ILE A C 1
ATOM 764 O O . ILE A 1 101 ? -38.231 20.734 19.828 1.00 40.81 101 ILE A O 1
ATOM 768 N N . SER A 1 102 ? -37.896 18.518 19.769 1.00 34.69 102 SER A N 1
ATOM 769 C CA . SER A 1 102 ? -38.396 18.279 21.127 1.00 34.69 102 SER A CA 1
ATOM 770 C C . SER A 1 102 ? -37.408 18.797 22.172 1.00 34.69 102 SER A C 1
ATOM 772 O O . SER A 1 102 ? -36.457 18.109 22.538 1.00 34.69 102 SER A O 1
ATOM 774 N N . THR A 1 103 ? -37.656 19.998 22.693 1.00 40.16 103 THR A N 1
ATOM 775 C CA . THR A 1 103 ? -36.867 20.637 23.762 1.00 40.16 103 THR A CA 1
ATOM 776 C C . THR A 1 103 ? -37.224 20.133 25.171 1.00 40.16 103 THR A C 1
ATOM 778 O O . THR A 1 103 ? -37.112 20.872 26.148 1.00 40.16 103 THR A O 1
ATOM 781 N N . GLU A 1 104 ? -37.660 18.879 25.309 1.00 37.75 104 GLU A N 1
ATOM 782 C CA . GLU A 1 104 ? -37.914 18.274 26.619 1.00 37.75 104 GLU A CA 1
ATOM 783 C C . GLU A 1 104 ? -36.612 17.705 27.194 1.00 37.75 104 GLU A C 1
ATOM 785 O O . GLU A 1 104 ? -36.221 16.574 26.911 1.00 37.75 104 GLU A O 1
ATOM 790 N N . GLN A 1 105 ? -35.930 18.502 28.024 1.00 41.28 105 GLN A N 1
ATOM 791 C CA . GLN A 1 105 ? -34.908 17.985 28.933 1.00 41.28 105 GLN A CA 1
ATOM 792 C C . GLN A 1 105 ? -35.570 17.072 29.980 1.00 41.28 105 GLN A C 1
ATOM 794 O O . GLN A 1 105 ? -36.388 17.556 30.768 1.00 41.28 105 GLN A O 1
ATOM 799 N N . PRO A 1 106 ? -35.182 15.787 30.086 1.00 42.16 106 PRO A N 1
ATOM 800 C CA . PRO A 1 106 ? -35.535 14.982 31.243 1.00 42.16 106 PRO A CA 1
ATOM 801 C C . PRO A 1 106 ? -34.748 15.510 32.446 1.00 42.16 106 PRO A C 1
ATOM 803 O O . PRO A 1 106 ? -33.515 15.480 32.459 1.00 42.16 106 PRO A O 1
ATOM 806 N N . ASN A 1 107 ? -35.453 15.998 33.465 1.00 42.66 107 ASN A N 1
ATOM 807 C CA . ASN A 1 107 ? -34.831 16.444 34.709 1.00 42.66 107 ASN A CA 1
ATOM 808 C C . ASN A 1 107 ? -33.978 15.321 35.331 1.00 42.66 107 ASN A C 1
ATOM 810 O O . ASN A 1 107 ? -34.500 14.257 35.658 1.00 42.66 107 ASN A O 1
ATOM 814 N N . GLY A 1 108 ? -32.695 15.596 35.592 1.00 43.34 108 GLY A N 1
ATOM 815 C CA . GLY A 1 108 ? -31.938 14.889 36.634 1.00 43.34 108 GLY A CA 1
ATOM 816 C C . GLY A 1 108 ? -30.817 13.933 36.214 1.00 43.34 108 GLY A C 1
ATOM 817 O O . GLY A 1 108 ? -30.193 13.362 37.104 1.00 43.34 108 GLY A O 1
ATOM 818 N N . SER A 1 109 ? -30.486 13.776 34.928 1.00 45.22 109 SER A N 1
ATOM 819 C CA . SER A 1 109 ? -29.229 13.107 34.545 1.00 45.22 109 SER A CA 1
ATOM 820 C C . SER A 1 109 ? -28.515 13.827 33.408 1.00 45.22 109 SER A C 1
ATOM 822 O O . SER A 1 109 ? -29.135 14.219 32.421 1.00 45.22 109 SER A O 1
ATOM 824 N N . SER A 1 110 ? -27.196 13.990 33.546 1.00 46.56 110 SER A N 1
ATOM 825 C CA . SER A 1 110 ? -26.335 14.376 32.430 1.00 46.56 110 SER A CA 1
ATOM 826 C C . SER A 1 110 ? -26.301 13.209 31.446 1.00 46.56 110 SER A C 1
ATOM 828 O O . SER A 1 110 ? -25.528 12.267 31.617 1.00 46.56 110 SER A O 1
ATOM 830 N N . LEU A 1 111 ? -27.184 13.243 30.446 1.00 55.97 111 LEU A N 1
ATOM 831 C CA . LEU A 1 111 ? -27.201 12.283 29.346 1.00 55.97 111 LEU A CA 1
ATOM 832 C C . LEU A 1 111 ? -26.015 12.567 28.418 1.00 55.97 111 LEU A C 1
ATOM 834 O O . LEU A 1 111 ? -26.174 13.094 27.317 1.00 55.97 111 LEU A O 1
ATOM 838 N N . THR A 1 112 ? -24.810 12.212 28.867 1.00 62.47 112 THR A N 1
ATOM 839 C CA . THR A 1 112 ? -23.657 12.070 27.978 1.00 62.47 112 THR A CA 1
ATOM 840 C C . THR A 1 112 ? -24.032 11.053 26.912 1.00 62.47 112 THR A C 1
ATOM 842 O O . THR A 1 112 ? -24.224 9.878 27.228 1.00 62.47 112 THR A O 1
ATOM 845 N N . ALA A 1 113 ? -24.182 11.514 25.669 1.00 72.56 113 ALA A N 1
ATOM 846 C CA . ALA A 1 113 ? -24.529 10.655 24.549 1.00 72.56 113 ALA A CA 1
ATOM 847 C C . ALA A 1 113 ? -23.504 9.518 24.451 1.00 72.56 113 ALA A C 1
ATOM 849 O O . ALA A 1 113 ? -22.315 9.756 24.248 1.00 72.56 113 ALA A O 1
ATOM 850 N N . GLU A 1 114 ? -23.962 8.284 24.641 1.00 83.81 114 GLU A N 1
ATOM 851 C CA . GLU A 1 114 ? -23.111 7.113 24.495 1.00 83.81 114 GLU A CA 1
ATOM 852 C C . GLU A 1 114 ? -22.889 6.849 23.007 1.00 83.81 114 GLU A C 1
ATOM 854 O O . GLU A 1 114 ? -23.851 6.732 22.251 1.00 83.81 114 GLU A O 1
ATOM 859 N N . TYR A 1 115 ? -21.634 6.749 22.580 1.00 86.06 115 TYR A N 1
ATOM 860 C CA . TYR A 1 115 ? -21.292 6.460 21.191 1.00 86.06 115 TYR A CA 1
ATOM 861 C C . TYR A 1 115 ? -21.069 4.964 20.971 1.00 86.06 115 TYR A C 1
ATOM 863 O O . TYR A 1 115 ? -20.507 4.271 21.821 1.00 86.06 115 TYR A O 1
ATOM 871 N N . VAL A 1 116 ? -21.489 4.488 19.798 1.00 88.94 116 VAL A N 1
ATOM 872 C CA . VAL A 1 116 ? -21.209 3.138 19.307 1.00 88.94 116 VAL A CA 1
ATOM 873 C C . VAL A 1 116 ? -19.697 2.967 19.209 1.00 88.94 116 VAL A C 1
ATOM 875 O O . VAL A 1 116 ? -19.022 3.793 18.598 1.00 88.94 116 VAL A O 1
ATOM 878 N N . GLN A 1 117 ? -19.172 1.879 19.761 1.00 91.38 117 GLN A N 1
ATOM 879 C CA . GLN A 1 117 ? -17.794 1.460 19.527 1.00 91.38 117 GLN A CA 1
ATOM 880 C C . GLN A 1 117 ? -17.774 0.497 18.337 1.00 91.38 117 GLN A C 1
ATOM 882 O O . GLN A 1 117 ? -18.556 -0.453 18.298 1.00 91.38 117 GLN A O 1
ATOM 887 N N . GLU A 1 118 ? -16.907 0.738 17.358 1.00 94.25 118 GLU A N 1
ATOM 888 C CA . GLU A 1 118 ? -16.676 -0.177 16.239 1.00 94.25 118 GLU A CA 1
ATOM 889 C C . GLU A 1 118 ? -15.339 -0.897 16.424 1.00 94.25 118 GLU A C 1
ATOM 891 O O . GLU A 1 118 ? -14.331 -0.263 16.730 1.00 94.25 118 GLU A O 1
ATOM 896 N N . THR A 1 119 ? -15.309 -2.205 16.172 1.00 96.69 119 THR A N 1
ATOM 897 C CA . THR A 1 119 ? -14.070 -2.932 15.881 1.00 96.69 119 THR A CA 1
ATOM 898 C C . THR A 1 119 ? -14.047 -3.269 14.396 1.00 96.69 119 THR A C 1
ATOM 900 O O . THR A 1 119 ? -14.945 -3.934 13.877 1.00 96.69 119 THR A O 1
ATOM 903 N N . SER A 1 120 ? -13.015 -2.794 13.709 1.00 97.50 120 SER A N 1
ATOM 904 C CA . SER A 1 120 ? -12.766 -3.005 12.287 1.00 97.50 120 SER A CA 1
ATOM 905 C C . SER A 1 120 ? -11.580 -3.948 12.110 1.00 97.50 120 SER A C 1
ATOM 907 O O . SER A 1 120 ? -10.493 -3.686 12.619 1.00 97.50 120 SER A O 1
ATOM 909 N N . ARG A 1 121 ? -11.766 -5.036 11.363 1.00 97.56 121 ARG A N 1
ATOM 910 C CA . ARG A 1 121 ? -10.723 -6.011 11.033 1.00 97.56 121 ARG A CA 1
ATOM 911 C C . ARG A 1 121 ? -10.556 -6.124 9.521 1.00 97.56 121 ARG A C 1
ATOM 913 O O . ARG A 1 121 ? -11.515 -6.431 8.813 1.00 97.56 121 ARG A O 1
ATOM 920 N N . LEU A 1 122 ? -9.335 -5.913 9.042 1.00 97.06 122 LEU A N 1
ATOM 921 C CA . LEU A 1 122 ? -8.958 -6.061 7.641 1.00 97.06 122 LEU A CA 1
ATOM 922 C C . LEU A 1 122 ? -8.677 -7.538 7.330 1.00 97.06 122 LEU A C 1
ATOM 924 O O . LEU A 1 122 ? -7.995 -8.218 8.096 1.00 97.06 122 LEU A O 1
ATOM 928 N N . ALA A 1 123 ? -9.184 -8.036 6.207 1.00 96.50 123 ALA A N 1
ATOM 929 C CA . ALA A 1 123 ? -8.933 -9.392 5.731 1.00 96.50 123 ALA A CA 1
ATOM 930 C C . ALA A 1 123 ? -8.915 -9.453 4.197 1.00 96.50 123 ALA A C 1
ATOM 932 O O . ALA A 1 123 ? -9.311 -8.511 3.506 1.00 96.50 123 ALA A O 1
ATOM 933 N N . PHE A 1 124 ? -8.453 -10.577 3.656 1.00 95.69 124 PHE A N 1
ATOM 934 C CA . PHE A 1 124 ? -8.567 -10.859 2.230 1.00 95.69 124 PHE A CA 1
ATOM 935 C C . PHE A 1 124 ? -9.969 -11.363 1.895 1.00 95.69 124 PHE A C 1
ATOM 937 O O . PHE A 1 124 ? -10.614 -12.036 2.699 1.00 95.69 124 PHE A O 1
ATOM 944 N N . LYS A 1 125 ? -10.446 -11.020 0.701 1.00 93.81 125 LYS A N 1
ATOM 945 C CA . LYS A 1 125 ? -11.724 -11.510 0.196 1.00 93.81 125 LYS A CA 1
ATOM 946 C C . LYS A 1 125 ? -11.589 -12.992 -0.143 1.00 93.81 125 LYS A C 1
ATOM 948 O O . LYS A 1 125 ? -10.658 -13.360 -0.848 1.00 93.81 125 LYS A O 1
ATOM 953 N N . ASP A 1 126 ? -12.500 -13.817 0.366 1.00 92.56 126 ASP A N 1
ATOM 954 C CA . ASP A 1 126 ? -12.505 -15.273 0.154 1.00 92.56 126 ASP A CA 1
ATOM 955 C C . ASP A 1 126 ? -11.157 -15.951 0.516 1.00 92.56 126 ASP A C 1
ATOM 957 O O . ASP A 1 126 ? -10.775 -16.953 -0.080 1.00 92.56 126 ASP A O 1
ATOM 961 N N . ASP A 1 127 ? -10.417 -15.363 1.471 1.00 92.25 127 ASP A N 1
ATOM 962 C CA . ASP A 1 127 ? -9.036 -15.704 1.862 1.00 92.25 127 ASP A CA 1
ATOM 963 C C . ASP A 1 127 ? -7.983 -15.635 0.725 1.00 92.25 127 ASP A C 1
ATOM 965 O O . ASP A 1 127 ? -6.845 -16.086 0.882 1.00 92.25 127 ASP A O 1
ATOM 969 N N . LEU A 1 128 ? -8.315 -14.998 -0.405 1.00 92.88 128 LEU A N 1
ATOM 970 C CA . LEU A 1 128 ? -7.435 -14.825 -1.564 1.00 92.88 128 LEU A CA 1
ATOM 971 C C . LEU A 1 128 ? -6.718 -13.461 -1.532 1.00 92.88 128 LEU A C 1
ATOM 973 O O . LEU A 1 128 ? -7.371 -12.421 -1.659 1.00 92.88 128 LEU A O 1
ATOM 977 N N . PRO A 1 129 ? -5.376 -13.415 -1.401 1.00 94.25 129 PRO A N 1
ATOM 978 C CA . PRO A 1 129 ? -4.648 -12.152 -1.374 1.00 94.25 129 PRO A CA 1
ATOM 979 C C . PRO A 1 129 ? -4.711 -11.445 -2.740 1.00 94.25 129 PRO A C 1
ATOM 981 O O . PRO A 1 129 ? -4.316 -12.045 -3.753 1.00 94.25 129 PRO A O 1
ATOM 984 N N . PRO A 1 130 ? -5.115 -10.160 -2.796 1.00 95.19 130 PRO A N 1
ATOM 985 C CA . PRO A 1 130 ? -5.070 -9.394 -4.037 1.00 95.19 130 PRO A CA 1
ATOM 986 C C . PRO A 1 130 ? -3.627 -9.296 -4.542 1.00 95.19 130 PRO A C 1
ATOM 988 O O . PRO A 1 130 ? -2.672 -9.445 -3.776 1.00 95.19 130 PRO A O 1
ATOM 991 N N . GLN A 1 131 ? -3.445 -9.045 -5.837 1.00 93.88 131 GLN A N 1
ATOM 992 C CA . GLN A 1 131 ? -2.107 -8.858 -6.409 1.00 93.88 131 GLN A CA 1
ATOM 993 C C . GLN A 1 131 ? -1.413 -7.622 -5.812 1.00 93.88 131 GLN A C 1
ATOM 995 O O . GLN A 1 131 ? -0.199 -7.626 -5.580 1.00 93.88 131 GLN A O 1
ATOM 1000 N N . HIS A 1 132 ? -2.194 -6.579 -5.526 1.00 95.38 132 HIS A N 1
ATOM 1001 C CA . HIS A 1 132 ? -1.714 -5.313 -4.999 1.00 95.38 132 HIS A CA 1
ATOM 1002 C C . HIS A 1 132 ? -2.523 -4.856 -3.778 1.00 95.38 132 HIS A C 1
ATOM 1004 O O . HIS A 1 132 ? -3.732 -5.057 -3.698 1.00 95.38 132 HIS A O 1
ATOM 1010 N N . LEU A 1 133 ? -1.863 -4.166 -2.850 1.00 96.88 133 LEU A N 1
ATOM 1011 C CA . LEU A 1 133 ? -2.499 -3.414 -1.770 1.00 96.88 133 LEU A CA 1
ATOM 1012 C C . LEU A 1 133 ? -2.337 -1.928 -2.067 1.00 96.88 133 LEU A C 1
ATOM 1014 O O . LEU A 1 133 ? -1.210 -1.456 -2.209 1.00 96.88 133 LEU A O 1
ATOM 1018 N N . TYR A 1 134 ? -3.454 -1.207 -2.150 1.00 97.12 134 TYR A N 1
ATOM 1019 C CA . TYR A 1 134 ? -3.478 0.241 -2.344 1.00 97.12 134 TYR A CA 1
ATOM 1020 C C . TYR A 1 134 ? -3.754 0.927 -1.004 1.00 97.12 134 TYR A C 1
ATOM 1022 O O . TYR A 1 134 ? -4.875 0.861 -0.497 1.00 97.12 134 TYR A O 1
ATOM 1030 N N . PHE A 1 135 ? -2.742 1.590 -0.447 1.00 97.38 135 PHE A N 1
ATOM 1031 C CA . PHE A 1 135 ? -2.878 2.458 0.719 1.00 97.38 135 PHE A CA 1
ATOM 1032 C C . PHE A 1 135 ? -3.007 3.916 0.284 1.00 97.38 135 PHE A C 1
ATOM 1034 O O . PHE A 1 135 ? -2.234 4.386 -0.551 1.00 97.38 135 PHE A O 1
ATOM 1041 N N . PHE A 1 136 ? -3.953 4.633 0.886 1.00 96.06 136 PHE A N 1
ATOM 1042 C CA . PHE A 1 136 ? -4.124 6.074 0.711 1.00 96.06 136 PHE A CA 1
ATOM 1043 C C . PHE A 1 136 ? -4.038 6.763 2.074 1.00 96.06 136 PHE A C 1
ATOM 1045 O O . PHE A 1 136 ? -4.791 6.422 2.989 1.00 96.06 136 PHE A O 1
ATOM 1052 N N . MET A 1 137 ? -3.120 7.715 2.206 1.00 93.25 137 MET A N 1
ATOM 1053 C CA . MET A 1 137 ? -2.979 8.548 3.397 1.00 93.25 137 MET A CA 1
ATOM 1054 C C . MET A 1 137 ? -4.062 9.625 3.400 1.00 93.25 137 MET A C 1
ATOM 1056 O O . MET A 1 137 ? -4.326 10.244 2.375 1.00 93.25 137 MET A O 1
ATOM 1060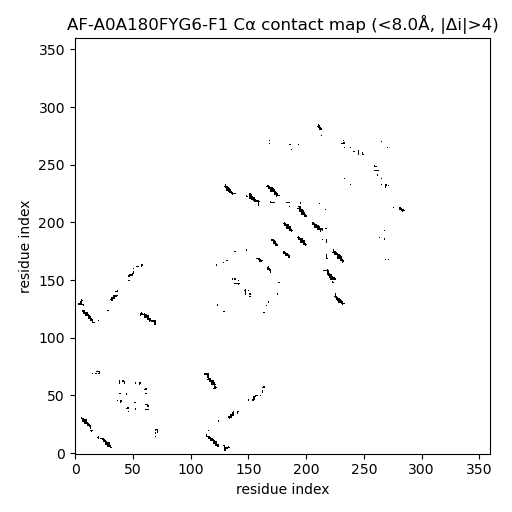 N N . GLU A 1 138 ? -4.673 9.897 4.550 1.00 90.75 138 GLU A N 1
ATOM 1061 C CA . GLU A 1 138 ? -5.510 11.086 4.715 1.00 90.75 138 GLU A CA 1
ATOM 1062 C C . GLU A 1 138 ? -4.639 12.348 4.709 1.00 90.75 138 GLU A C 1
ATOM 1064 O O . GLU A 1 138 ? -4.148 12.788 5.746 1.00 90.75 138 GLU A O 1
ATOM 1069 N N . VAL A 1 139 ? -4.442 12.914 3.519 1.00 85.06 139 VAL A N 1
ATOM 1070 C CA . VAL A 1 139 ? -3.600 14.093 3.295 1.00 85.06 139 VAL A CA 1
ATOM 1071 C C . VAL A 1 139 ? -4.279 15.419 3.653 1.00 85.06 139 VAL A C 1
ATOM 1073 O O . VAL A 1 139 ? -3.683 16.468 3.467 1.00 85.06 139 VAL A O 1
ATOM 1076 N N . THR A 1 140 ? -5.506 15.429 4.178 1.00 83.88 140 THR A N 1
ATOM 1077 C CA . THR A 1 140 ? -6.136 16.666 4.687 1.00 83.88 140 THR A CA 1
ATOM 1078 C C . THR A 1 140 ? -5.974 16.859 6.198 1.00 83.88 140 THR A C 1
ATOM 1080 O O . THR A 1 140 ? -6.414 17.880 6.726 1.00 83.88 140 THR A O 1
ATOM 1083 N N . GLN A 1 141 ? -5.352 15.903 6.907 1.00 80.88 141 GLN A N 1
ATOM 1084 C CA . GLN A 1 141 ? -5.222 15.923 8.369 1.00 80.88 141 GLN A CA 1
ATOM 1085 C C . GLN A 1 141 ? -3.789 15.604 8.847 1.00 80.88 141 GLN A C 1
ATOM 1087 O O . GLN A 1 141 ? -3.186 14.662 8.332 1.00 80.88 141 GLN A O 1
ATOM 1092 N N . PRO A 1 142 ? -3.263 16.289 9.886 1.00 83.06 142 PRO A N 1
ATOM 1093 C CA . PRO A 1 142 ? -3.781 17.508 10.523 1.00 83.06 142 PRO A CA 1
ATOM 1094 C C . PRO A 1 142 ? -4.079 18.674 9.563 1.00 83.06 142 PRO A C 1
ATOM 1096 O O . PRO A 1 142 ? -3.648 18.690 8.408 1.00 83.06 142 PRO A O 1
ATOM 1099 N N . SER A 1 143 ? -4.893 19.627 10.025 1.00 86.81 143 SER A N 1
ATOM 1100 C CA . SER A 1 143 ? -5.273 20.797 9.223 1.00 86.81 143 SER A CA 1
ATOM 1101 C C . SER A 1 143 ? -4.104 21.763 9.040 1.00 86.81 143 SER A C 1
ATOM 1103 O O . SER A 1 143 ? -3.932 22.304 7.946 1.00 86.81 143 SER A O 1
ATOM 1105 N N . ASP A 1 144 ? -3.288 21.931 10.086 1.00 89.75 144 ASP A N 1
ATOM 1106 C CA . ASP A 1 144 ? -2.043 22.692 10.027 1.00 89.75 144 ASP A CA 1
ATOM 1107 C C . ASP A 1 144 ? -1.073 22.055 9.006 1.00 89.75 144 ASP A C 1
ATOM 1109 O O . ASP A 1 144 ? -0.795 20.853 9.103 1.00 89.75 144 ASP A O 1
ATOM 1113 N N . PRO A 1 145 ? -0.567 22.811 8.011 1.00 88.00 145 PRO A N 1
ATOM 1114 C CA . PRO A 1 145 ? 0.310 22.265 6.975 1.00 88.00 145 PRO A CA 1
ATOM 1115 C C . PRO A 1 145 ? 1.611 21.658 7.510 1.00 88.00 145 PRO A C 1
ATOM 1117 O O . PRO A 1 145 ? 2.090 20.669 6.959 1.00 88.00 145 PRO A O 1
ATOM 1120 N N . ILE A 1 146 ? 2.158 22.211 8.593 1.00 88.88 146 ILE A N 1
ATOM 1121 C CA . ILE A 1 146 ? 3.458 21.837 9.154 1.00 88.88 146 ILE A CA 1
ATOM 1122 C C . ILE A 1 146 ? 3.319 20.547 9.965 1.00 88.88 146 ILE A C 1
ATOM 1124 O O . ILE A 1 146 ? 4.124 19.625 9.833 1.00 88.88 146 ILE A O 1
ATOM 1128 N N . GLU A 1 147 ? 2.279 20.447 10.796 1.00 89.62 147 GLU A N 1
ATOM 1129 C CA . GLU A 1 147 ? 1.918 19.209 11.487 1.00 89.62 147 GLU A CA 1
ATOM 1130 C C . GLU A 1 147 ? 1.553 18.102 10.498 1.00 89.62 147 GLU A C 1
ATOM 1132 O O . GLU A 1 147 ? 1.949 16.954 10.704 1.00 89.62 147 GLU A O 1
ATOM 1137 N N . ARG A 1 148 ? 0.861 18.437 9.400 1.00 89.06 148 ARG A N 1
ATOM 1138 C CA . ARG A 1 148 ? 0.573 17.505 8.305 1.00 89.06 148 ARG A CA 1
ATOM 1139 C C . ARG A 1 148 ? 1.835 16.968 7.651 1.00 89.06 148 ARG A C 1
ATOM 1141 O O . ARG A 1 148 ? 1.975 15.752 7.543 1.00 89.06 148 ARG A O 1
ATOM 1148 N N . GLU A 1 149 ? 2.750 17.837 7.232 1.00 88.62 149 GLU A N 1
ATOM 1149 C CA . GLU A 1 149 ? 4.000 17.406 6.607 1.00 88.62 149 GLU A CA 1
ATOM 1150 C C . GLU A 1 149 ? 4.829 16.543 7.565 1.00 88.62 149 GLU A C 1
ATOM 1152 O O . GLU A 1 149 ? 5.272 15.457 7.185 1.00 88.62 149 GLU A O 1
ATOM 1157 N N . ARG A 1 150 ? 4.964 16.966 8.830 1.00 88.75 150 ARG A N 1
ATOM 1158 C CA . ARG A 1 150 ? 5.647 16.190 9.878 1.00 88.75 150 ARG A CA 1
ATOM 1159 C C . ARG A 1 150 ? 4.994 14.831 10.106 1.00 88.75 150 ARG A C 1
ATOM 1161 O O . ARG A 1 150 ? 5.710 13.842 10.217 1.00 88.75 150 ARG A O 1
ATOM 1168 N N . TYR A 1 151 ? 3.662 14.762 10.156 1.00 88.38 151 TYR A N 1
ATOM 1169 C CA . TYR A 1 151 ? 2.926 13.503 10.278 1.00 88.38 151 TYR A CA 1
ATOM 1170 C C . TYR A 1 151 ? 3.212 12.589 9.082 1.00 88.38 151 TYR A C 1
ATOM 1172 O O . TYR A 1 151 ? 3.694 11.477 9.277 1.00 88.38 151 TYR A O 1
ATOM 1180 N N . MET A 1 152 ? 2.997 13.074 7.855 1.00 91.25 152 MET A N 1
ATOM 1181 C CA . MET A 1 152 ? 3.218 12.309 6.622 1.00 91.25 152 MET A CA 1
ATOM 1182 C C . MET A 1 152 ? 4.676 11.850 6.476 1.00 91.25 152 MET A C 1
ATOM 1184 O O . MET A 1 152 ? 4.919 10.725 6.045 1.00 91.25 152 MET A O 1
ATOM 1188 N N . GLY A 1 153 ? 5.637 12.693 6.863 1.00 91.25 153 GLY A N 1
ATOM 1189 C CA . GLY A 1 153 ? 7.068 12.393 6.819 1.00 91.25 153 GLY A CA 1
ATOM 1190 C C . GLY A 1 153 ? 7.580 11.494 7.933 1.00 91.25 153 GLY A C 1
ATOM 1191 O O . GLY A 1 153 ? 8.573 10.807 7.722 1.00 91.25 153 GLY A O 1
ATOM 1192 N N . ALA A 1 154 ? 6.904 11.441 9.081 1.00 91.31 154 ALA A N 1
ATOM 1193 C CA . ALA A 1 154 ? 7.248 10.528 10.167 1.00 91.31 154 ALA A CA 1
ATOM 1194 C C . ALA A 1 154 ? 6.760 9.087 9.932 1.00 91.31 154 ALA A C 1
ATOM 1196 O O . ALA A 1 154 ? 7.204 8.191 10.645 1.00 91.31 154 ALA A O 1
ATOM 1197 N N . MET A 1 155 ? 5.857 8.853 8.972 1.00 91.88 155 MET A N 1
ATOM 1198 C CA . MET A 1 155 ? 5.314 7.525 8.665 1.00 91.88 155 MET A CA 1
ATOM 1199 C C . MET A 1 155 ? 6.401 6.561 8.171 1.00 91.88 155 MET A C 1
ATOM 1201 O O . MET A 1 155 ? 6.814 6.648 7.012 1.00 91.88 155 MET A O 1
ATOM 1205 N N . ASP A 1 156 ? 6.814 5.597 9.000 1.00 94.06 156 ASP A N 1
ATOM 1206 C CA . ASP A 1 156 ? 7.718 4.541 8.545 1.00 94.06 156 ASP A CA 1
ATOM 1207 C C . ASP A 1 156 ? 6.923 3.484 7.775 1.00 94.06 156 ASP A C 1
ATOM 1209 O O . ASP A 1 156 ? 6.139 2.717 8.337 1.00 94.06 156 ASP A O 1
ATOM 1213 N N . TRP A 1 157 ? 7.116 3.472 6.460 1.00 96.62 157 TRP A N 1
ATOM 1214 C CA . TRP A 1 157 ? 6.485 2.553 5.522 1.00 96.62 157 TRP A CA 1
ATOM 1215 C C . TRP A 1 157 ? 7.536 1.546 5.030 1.00 96.62 157 TRP A C 1
ATOM 1217 O O . TRP A 1 157 ? 8.285 1.858 4.096 1.00 96.62 157 TRP A O 1
ATOM 1227 N N . PRO A 1 158 ? 7.621 0.333 5.611 1.00 96.06 158 PRO A N 1
ATOM 1228 C CA . PRO A 1 158 ? 8.703 -0.604 5.316 1.00 96.06 158 PRO A CA 1
ATOM 1229 C C . PRO A 1 158 ? 8.726 -1.028 3.847 1.00 96.06 158 PRO A C 1
ATOM 1231 O O . PRO A 1 158 ? 7.678 -1.144 3.214 1.00 96.06 158 PRO A O 1
ATOM 1234 N N . HIS A 1 159 ? 9.901 -1.359 3.305 1.00 95.62 159 HIS A N 1
ATOM 1235 C CA . HIS A 1 159 ? 10.000 -1.896 1.940 1.00 95.62 159 HIS A CA 1
ATOM 1236 C C . HIS A 1 159 ? 9.207 -3.206 1.753 1.00 95.62 159 HIS A C 1
ATOM 1238 O O . HIS A 1 159 ? 8.680 -3.456 0.671 1.00 95.62 159 HIS A O 1
ATOM 1244 N N . GLN A 1 160 ? 9.083 -4.029 2.800 1.00 95.75 160 GLN A N 1
ATOM 1245 C CA . GLN A 1 160 ? 8.254 -5.235 2.798 1.00 95.75 160 GLN A CA 1
ATOM 1246 C C . GLN A 1 160 ? 7.336 -5.265 4.018 1.00 95.75 160 GLN A C 1
ATOM 1248 O O . GLN A 1 160 ? 7.784 -5.031 5.137 1.00 95.75 160 GLN A O 1
ATOM 1253 N N . ILE A 1 161 ? 6.072 -5.619 3.795 1.00 95.88 161 ILE A N 1
ATOM 1254 C CA . ILE A 1 161 ? 5.069 -5.862 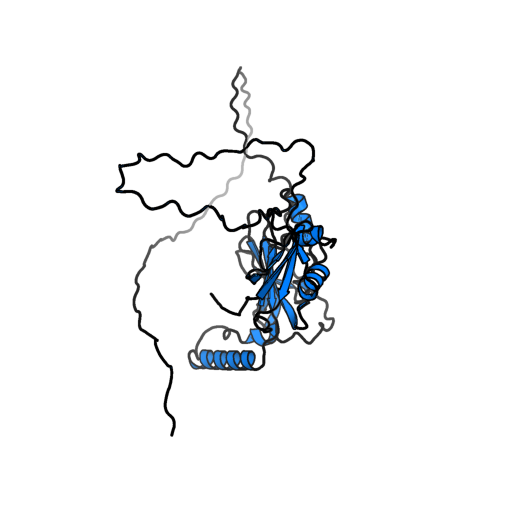4.837 1.00 95.88 161 ILE A CA 1
ATOM 1255 C C . ILE A 1 161 ? 4.528 -7.289 4.711 1.00 95.88 161 ILE A C 1
ATOM 1257 O O . ILE A 1 161 ? 4.570 -7.890 3.634 1.00 95.88 161 ILE A O 1
ATOM 1261 N N . SER A 1 162 ? 3.983 -7.819 5.803 1.00 94.69 162 SER A N 1
ATOM 1262 C CA . SER A 1 162 ? 3.310 -9.119 5.824 1.00 94.69 162 SER A CA 1
ATOM 1263 C C . SER A 1 162 ? 1.880 -8.933 6.313 1.00 94.69 162 SER A C 1
ATOM 1265 O O . SER A 1 162 ? 1.676 -8.455 7.423 1.00 94.69 162 SER A O 1
ATOM 1267 N N . ILE A 1 163 ? 0.894 -9.329 5.508 1.00 93.25 163 ILE A N 1
ATOM 1268 C CA . ILE A 1 163 ? -0.526 -9.312 5.885 1.00 93.25 163 ILE A CA 1
ATOM 1269 C C . ILE A 1 163 ? -1.059 -10.737 5.798 1.00 93.25 163 ILE A C 1
ATOM 1271 O O . ILE A 1 163 ? -0.944 -11.379 4.757 1.00 93.25 163 ILE A O 1
ATOM 1275 N N . SER A 1 164 ? -1.613 -11.245 6.902 1.00 90.00 164 SER A N 1
ATOM 1276 C CA . SER A 1 164 ? -2.157 -12.611 7.002 1.00 90.00 164 SER A CA 1
ATOM 1277 C C . SER A 1 164 ? -1.194 -13.699 6.484 1.00 90.00 164 SER A C 1
ATOM 1279 O O . SER A 1 164 ? -1.604 -14.652 5.830 1.00 90.00 164 SER A O 1
ATOM 1281 N N . GLY A 1 165 ? 0.110 -13.534 6.742 1.00 91.06 165 GLY A N 1
ATOM 1282 C CA . GLY A 1 165 ? 1.173 -14.444 6.290 1.00 91.06 165 GLY A CA 1
ATOM 1283 C C . GLY A 1 165 ? 1.654 -14.240 4.845 1.00 91.06 165 GLY A C 1
ATOM 1284 O O . GLY A 1 165 ? 2.671 -14.815 4.464 1.00 91.06 165 GLY A O 1
ATOM 1285 N N . VAL A 1 166 ? 0.988 -13.397 4.052 1.00 94.88 166 VAL A N 1
ATOM 1286 C CA . VAL A 1 166 ? 1.384 -13.075 2.674 1.00 94.88 166 VAL A CA 1
ATOM 1287 C C . VAL A 1 166 ? 2.313 -11.864 2.677 1.00 94.88 166 VAL A C 1
ATOM 1289 O O . VAL A 1 166 ? 1.974 -10.808 3.213 1.00 94.88 166 VAL A O 1
ATOM 1292 N N . LYS A 1 167 ? 3.491 -12.016 2.065 1.00 95.81 167 LYS A N 1
ATOM 1293 C CA . LYS A 1 167 ? 4.468 -10.936 1.894 1.00 95.81 167 LYS A CA 1
ATOM 1294 C C . LYS A 1 167 ? 4.088 -10.048 0.710 1.00 95.81 167 LYS A C 1
ATOM 1296 O O . LYS A 1 167 ? 3.857 -10.542 -0.394 1.00 95.81 167 LYS A O 1
ATOM 1301 N N . PHE A 1 168 ? 4.127 -8.738 0.926 1.00 96.69 168 PHE A N 1
ATOM 1302 C CA . PHE A 1 168 ? 4.046 -7.737 -0.129 1.00 96.69 168 PHE A CA 1
ATOM 1303 C C . PHE A 1 168 ? 5.259 -6.802 -0.075 1.00 96.69 168 PHE A C 1
ATOM 1305 O O . PHE A 1 168 ? 5.733 -6.441 1.001 1.00 96.69 168 PHE A O 1
ATOM 1312 N N . THR A 1 169 ? 5.742 -6.386 -1.243 1.00 96.50 169 THR A N 1
ATOM 1313 C CA . THR A 1 169 ? 6.893 -5.490 -1.425 1.00 96.50 169 THR A CA 1
ATOM 1314 C C . THR A 1 169 ? 6.422 -4.157 -2.003 1.00 96.50 169 THR A C 1
ATOM 1316 O O . THR A 1 169 ? 5.589 -4.149 -2.909 1.00 96.50 169 THR A O 1
ATOM 1319 N N . LEU A 1 170 ? 6.921 -3.033 -1.488 1.00 97.19 170 LEU A N 1
ATOM 1320 C CA . LEU A 1 170 ? 6.573 -1.695 -1.964 1.00 97.19 170 LEU A CA 1
ATOM 1321 C C . LEU A 1 170 ? 7.080 -1.505 -3.398 1.00 97.19 170 LEU A C 1
ATOM 1323 O O . LEU A 1 170 ? 8.277 -1.625 -3.655 1.00 97.19 170 LEU A O 1
ATOM 1327 N N . PHE A 1 171 ? 6.161 -1.225 -4.322 1.00 96.12 171 PHE A N 1
ATOM 1328 C CA . PHE A 1 171 ? 6.444 -1.152 -5.757 1.00 96.12 171 PHE A CA 1
ATOM 1329 C C . PHE A 1 171 ? 6.372 0.280 -6.298 1.00 96.12 171 PHE A C 1
ATOM 1331 O O . PHE A 1 171 ? 7.159 0.668 -7.159 1.00 96.12 171 PHE A O 1
ATOM 1338 N N . SER A 1 172 ? 5.464 1.094 -5.759 1.00 97.06 172 SER A N 1
ATOM 1339 C CA . SER A 1 172 ? 5.380 2.522 -6.069 1.00 97.06 172 SER A CA 1
ATOM 1340 C C . SER A 1 172 ? 4.846 3.315 -4.884 1.00 97.06 172 SER A C 1
ATOM 1342 O O . SER A 1 172 ? 3.925 2.862 -4.201 1.00 97.06 172 SER A O 1
ATOM 1344 N N . ARG A 1 173 ? 5.388 4.515 -4.687 1.00 98.00 173 ARG A N 1
ATOM 1345 C CA . ARG A 1 173 ? 4.985 5.481 -3.664 1.00 98.00 173 ARG A CA 1
ATOM 1346 C C . ARG A 1 173 ? 4.690 6.817 -4.337 1.00 98.00 173 ARG A C 1
ATOM 1348 O O . ARG A 1 173 ? 5.534 7.331 -5.068 1.00 98.00 173 ARG A O 1
ATOM 1355 N N . GLY A 1 174 ? 3.513 7.365 -4.081 1.00 97.69 174 GLY A N 1
ATOM 1356 C CA . GLY A 1 174 ? 3.126 8.704 -4.494 1.00 97.69 174 GLY A CA 1
ATOM 1357 C C . GLY A 1 174 ? 3.266 9.714 -3.375 1.00 97.69 174 GLY A C 1
ATOM 1358 O O . GLY A 1 174 ? 3.240 9.374 -2.189 1.00 97.69 174 GLY A O 1
ATOM 1359 N N . TYR A 1 175 ? 3.381 10.966 -3.786 1.00 96.38 175 TYR A N 1
ATOM 1360 C CA . TYR A 1 175 ? 3.609 12.104 -2.919 1.00 96.38 175 TYR A CA 1
ATOM 1361 C C . TYR A 1 175 ? 2.652 13.247 -3.253 1.00 96.38 175 TYR A C 1
ATOM 1363 O O . TYR A 1 175 ? 2.143 13.317 -4.373 1.00 96.38 175 TYR A O 1
ATOM 1371 N N . TRP A 1 176 ? 2.383 14.117 -2.279 1.00 94.62 176 TRP A N 1
ATOM 1372 C CA . TRP A 1 176 ? 1.595 15.334 -2.448 1.00 94.62 176 TRP A CA 1
ATOM 1373 C C . TRP A 1 176 ? 1.938 16.402 -1.406 1.00 94.62 176 TRP A C 1
ATOM 1375 O O . TRP A 1 176 ? 1.978 16.104 -0.213 1.00 94.62 176 TRP A O 1
ATOM 1385 N N . ASN A 1 177 ? 2.131 17.649 -1.849 1.00 90.69 177 ASN A N 1
ATOM 1386 C CA . ASN A 1 177 ? 2.523 18.793 -1.003 1.00 90.69 177 ASN A CA 1
ATOM 1387 C C . ASN A 1 177 ? 1.451 19.882 -0.830 1.00 90.69 177 ASN A C 1
ATOM 1389 O O . ASN A 1 177 ? 1.755 20.958 -0.328 1.00 90.69 177 ASN A O 1
ATOM 1393 N N . GLY A 1 178 ? 0.216 19.650 -1.272 1.00 89.06 178 GLY A N 1
ATOM 1394 C CA . GLY A 1 178 ? -0.824 20.683 -1.330 1.00 89.06 178 GLY A CA 1
ATOM 1395 C C . GLY A 1 178 ? -1.199 21.048 -2.763 1.00 89.06 178 GLY A C 1
ATOM 1396 O O . GLY A 1 178 ? -2.379 21.051 -3.104 1.00 89.06 178 GLY A O 1
ATOM 1397 N N . SER A 1 179 ? -0.201 21.290 -3.619 1.00 90.50 179 SER A N 1
ATOM 1398 C CA . SER A 1 179 ? -0.411 21.758 -4.999 1.00 90.50 179 SER A CA 1
ATOM 1399 C C . SER A 1 179 ? -0.005 20.753 -6.075 1.00 90.50 179 SER A C 1
ATOM 1401 O O . SER A 1 179 ? -0.408 20.914 -7.226 1.00 90.50 179 SER A O 1
ATOM 1403 N N . HIS A 1 180 ? 0.811 19.752 -5.734 1.00 93.38 180 HIS A N 1
ATOM 1404 C CA . HIS A 1 180 ? 1.478 18.890 -6.707 1.00 93.38 180 HIS A CA 1
ATOM 1405 C C . HIS A 1 180 ? 1.400 17.404 -6.371 1.00 93.38 180 HIS A C 1
ATOM 1407 O O . HIS A 1 180 ? 1.413 17.059 -5.194 1.00 93.38 180 HIS A O 1
ATOM 1413 N N . TYR A 1 181 ? 1.390 16.538 -7.388 1.00 94.75 181 TYR A N 1
ATOM 1414 C CA . TYR A 1 181 ? 1.527 15.086 -7.261 1.00 94.75 181 TYR A CA 1
ATOM 1415 C C . TYR A 1 181 ? 2.717 14.574 -8.075 1.00 94.75 181 TYR A C 1
ATOM 1417 O O . TYR A 1 181 ? 2.817 14.822 -9.270 1.00 94.75 181 TYR A O 1
ATOM 1425 N N . TRP A 1 182 ? 3.562 13.766 -7.442 1.00 96.62 182 TRP A N 1
ATOM 1426 C CA . TRP A 1 182 ? 4.674 13.066 -8.088 1.00 96.62 182 TRP A CA 1
ATOM 1427 C C . TRP A 1 182 ? 4.831 11.665 -7.482 1.00 96.62 182 TRP A C 1
ATOM 1429 O O . TRP A 1 182 ? 4.155 11.323 -6.506 1.00 96.62 182 TRP A O 1
ATOM 1439 N N . CYS A 1 183 ? 5.686 10.807 -8.045 1.00 97.50 183 CYS A N 1
ATOM 1440 C CA . CYS A 1 183 ? 5.873 9.450 -7.521 1.00 97.50 183 CYS A CA 1
ATOM 1441 C C . CYS A 1 183 ? 7.293 8.896 -7.689 1.00 97.50 183 CYS A C 1
ATOM 1443 O O . CYS A 1 183 ? 8.054 9.298 -8.566 1.00 97.50 183 CYS A O 1
ATOM 1445 N N . LYS A 1 184 ? 7.639 7.924 -6.840 1.00 97.69 184 LYS A N 1
ATOM 1446 C CA . LYS A 1 184 ? 8.758 6.997 -7.036 1.00 97.69 184 LYS A CA 1
ATOM 1447 C C . LYS A 1 184 ? 8.192 5.623 -7.417 1.00 97.69 184 LYS A C 1
ATOM 1449 O O . LYS A 1 184 ? 7.228 5.160 -6.807 1.00 97.69 184 LYS A O 1
ATOM 1454 N N . VAL A 1 185 ? 8.793 4.960 -8.404 1.00 95.69 185 VAL A N 1
ATOM 1455 C CA . VAL A 1 185 ? 8.383 3.631 -8.899 1.00 95.69 185 VAL A CA 1
ATOM 1456 C C . VAL A 1 185 ? 9.607 2.725 -9.029 1.00 95.69 185 VAL A C 1
ATOM 1458 O O . VAL A 1 185 ? 10.646 3.150 -9.538 1.00 95.69 185 VAL A O 1
ATOM 1461 N N . VAL A 1 186 ? 9.491 1.468 -8.595 1.00 94.00 186 VAL A N 1
ATOM 1462 C CA . VAL A 1 186 ? 10.482 0.428 -8.892 1.00 94.00 186 VAL A CA 1
ATOM 1463 C C . VAL A 1 186 ? 10.321 0.013 -10.352 1.00 94.00 186 VAL A C 1
ATOM 1465 O O . VAL A 1 186 ? 9.300 -0.554 -10.737 1.00 94.00 186 VAL A O 1
ATOM 1468 N N . ARG A 1 187 ? 11.327 0.304 -11.180 1.00 89.69 187 ARG A N 1
ATOM 1469 C CA . ARG A 1 187 ? 11.334 -0.079 -12.598 1.00 89.69 187 ARG A CA 1
ATOM 1470 C C . ARG A 1 187 ? 12.738 -0.410 -13.098 1.00 89.69 187 ARG A C 1
ATOM 1472 O O . ARG A 1 187 ? 13.740 0.095 -12.585 1.00 89.69 187 ARG A O 1
ATOM 1479 N N . SER A 1 188 ? 12.796 -1.204 -14.160 1.00 86.69 188 SER A N 1
ATOM 1480 C CA . SER A 1 188 ? 13.967 -1.300 -15.027 1.00 86.69 188 SER A CA 1
ATOM 1481 C C . SER A 1 188 ? 13.973 -0.121 -16.011 1.00 86.69 188 SER A C 1
ATOM 1483 O O . SER A 1 188 ? 12.926 0.295 -16.522 1.00 86.69 188 SER A O 1
ATOM 1485 N N . GLY A 1 189 ? 15.151 0.450 -16.249 1.00 74.62 189 GLY A N 1
ATOM 1486 C CA . GLY A 1 189 ? 15.403 1.421 -17.315 1.00 74.62 189 GLY A CA 1
ATOM 1487 C C . GLY A 1 189 ? 16.267 0.840 -18.434 1.00 74.62 189 GLY A C 1
ATOM 1488 O O . GLY A 1 189 ? 16.612 -0.344 -18.422 1.00 74.62 189 GLY A O 1
ATOM 1489 N N . ARG A 1 190 ? 16.660 1.697 -19.388 1.00 68.88 190 ARG A N 1
ATOM 1490 C CA . ARG A 1 190 ? 17.610 1.332 -20.453 1.00 68.88 190 ARG A CA 1
ATOM 1491 C C . ARG A 1 190 ? 18.889 0.728 -19.858 1.00 68.88 190 ARG A C 1
ATOM 1493 O O . ARG A 1 190 ? 19.411 1.221 -18.862 1.00 68.88 190 ARG A O 1
ATOM 1500 N N . GLY A 1 191 ? 19.391 -0.333 -20.491 1.00 67.44 191 GLY A N 1
ATOM 1501 C CA . GLY A 1 191 ? 20.570 -1.073 -20.023 1.00 67.44 191 GLY A CA 1
ATOM 1502 C C . GLY A 1 191 ? 20.297 -2.061 -18.880 1.00 67.44 191 GLY A C 1
ATOM 1503 O O . GLY A 1 191 ? 21.239 -2.480 -18.215 1.00 67.44 191 GLY A O 1
ATOM 1504 N N . SER A 1 192 ? 19.032 -2.426 -18.637 1.00 72.31 192 SER A N 1
ATOM 1505 C CA . SER A 1 192 ? 18.595 -3.369 -17.589 1.00 72.31 192 SER A CA 1
ATOM 1506 C C . SER A 1 192 ? 18.839 -2.913 -16.141 1.00 72.31 192 SER A C 1
ATOM 1508 O O . SER A 1 192 ? 18.636 -3.690 -15.204 1.00 72.31 192 SER A O 1
ATOM 1510 N N . THR A 1 193 ? 19.221 -1.651 -15.924 1.00 82.31 193 THR A N 1
ATOM 1511 C CA . THR A 1 193 ? 19.371 -1.077 -14.580 1.00 82.31 193 THR A CA 1
ATOM 1512 C C . THR A 1 193 ? 18.010 -0.999 -13.899 1.00 82.31 193 THR A C 1
ATOM 1514 O O . THR A 1 193 ? 17.153 -0.200 -14.281 1.00 82.31 193 THR A O 1
ATOM 1517 N N . THR A 1 194 ? 17.813 -1.834 -12.882 1.00 88.50 194 THR A N 1
ATOM 1518 C CA . THR A 1 194 ? 16.625 -1.819 -12.021 1.00 88.50 194 THR A CA 1
ATOM 1519 C C . THR A 1 194 ? 16.919 -0.998 -10.774 1.00 88.50 194 THR A C 1
ATOM 1521 O O . THR A 1 194 ? 18.013 -1.085 -10.223 1.00 88.50 194 THR A O 1
ATOM 1524 N N . GLY A 1 195 ? 15.957 -0.183 -10.352 1.00 92.50 195 GLY A N 1
ATOM 1525 C CA . GLY A 1 195 ? 16.101 0.701 -9.201 1.00 92.50 195 GLY A CA 1
ATOM 1526 C C . GLY A 1 195 ? 14.829 1.500 -8.942 1.00 92.50 195 GLY A C 1
ATOM 1527 O O . GLY A 1 195 ? 13.770 1.206 -9.502 1.00 92.50 195 GLY A O 1
ATOM 1528 N N . VAL A 1 196 ? 14.948 2.525 -8.105 1.00 95.44 196 VAL A N 1
ATOM 1529 C CA . VAL A 1 196 ? 13.879 3.476 -7.795 1.00 95.44 196 VAL A CA 1
ATOM 1530 C C . VAL A 1 196 ? 13.990 4.673 -8.733 1.00 95.44 196 VAL A C 1
ATOM 1532 O O . VAL A 1 196 ? 15.010 5.364 -8.755 1.00 95.44 196 VAL A O 1
ATOM 1535 N N . TRP A 1 197 ? 12.932 4.926 -9.498 1.00 95.19 197 TRP A N 1
ATOM 1536 C CA . TRP A 1 197 ? 12.853 6.037 -10.444 1.00 95.19 197 TRP A CA 1
ATOM 1537 C C . TRP A 1 197 ? 11.847 7.070 -9.960 1.00 95.19 197 TRP A C 1
ATOM 1539 O O . TRP A 1 197 ? 10.711 6.719 -9.649 1.00 95.19 197 TRP A O 1
ATOM 1549 N N . LEU A 1 198 ? 12.261 8.334 -9.913 1.00 96.12 198 LEU A N 1
ATOM 1550 C CA . LEU A 1 198 ? 11.383 9.471 -9.667 1.00 96.12 198 LEU A CA 1
ATOM 1551 C C . LEU A 1 198 ? 10.714 9.888 -10.981 1.00 96.12 198 LEU A C 1
ATOM 1553 O O . LEU A 1 198 ? 11.385 10.039 -12.003 1.00 96.12 198 LEU A O 1
ATOM 1557 N N . HIS A 1 199 ? 9.404 10.083 -10.921 1.00 94.75 199 HIS A N 1
ATOM 1558 C CA . HIS A 1 199 ? 8.570 10.692 -11.945 1.00 94.75 199 HIS A CA 1
ATOM 1559 C C . HIS A 1 199 ? 7.899 11.921 -11.318 1.00 94.75 199 HIS A C 1
ATOM 1561 O O . HIS A 1 199 ? 7.046 11.778 -10.440 1.00 94.75 199 HIS A O 1
ATOM 1567 N N . ASP A 1 200 ? 8.316 13.104 -11.755 1.00 95.12 200 ASP A N 1
ATOM 1568 C CA . ASP A 1 200 ? 7.829 14.414 -11.324 1.00 95.12 200 ASP A CA 1
ATOM 1569 C C . ASP A 1 200 ? 7.834 15.313 -12.568 1.00 95.12 200 ASP A C 1
ATOM 1571 O O . ASP A 1 200 ? 8.881 15.451 -13.192 1.00 95.12 200 ASP A O 1
ATOM 1575 N N . ASP A 1 201 ? 6.683 15.851 -12.977 1.00 92.69 201 ASP A N 1
ATOM 1576 C CA . ASP A 1 201 ? 6.545 16.682 -14.185 1.00 92.69 201 ASP A CA 1
ATOM 1577 C C . ASP A 1 201 ? 6.924 18.157 -13.970 1.00 92.69 201 ASP A C 1
ATOM 1579 O O . ASP A 1 201 ? 7.138 18.878 -14.943 1.00 92.69 201 ASP A O 1
ATOM 1583 N N . ARG A 1 202 ? 7.108 18.591 -12.714 1.00 93.31 202 ARG A N 1
ATOM 1584 C CA . ARG A 1 202 ? 7.673 19.909 -12.376 1.00 93.31 202 ARG A CA 1
ATOM 1585 C C . ARG A 1 202 ? 9.199 19.922 -12.349 1.00 93.31 202 ARG A C 1
ATOM 1587 O O . ARG A 1 202 ? 9.793 20.993 -12.257 1.00 93.31 202 ARG A O 1
ATOM 1594 N N . GLN A 1 203 ? 9.841 18.756 -12.399 1.00 90.44 203 GLN A N 1
ATOM 1595 C CA . GLN A 1 203 ? 11.296 18.616 -12.397 1.00 90.44 203 GLN A CA 1
ATOM 1596 C C . GLN A 1 203 ? 11.769 17.940 -13.684 1.00 90.44 203 GLN A C 1
ATOM 1598 O O . GLN A 1 203 ? 11.084 17.079 -14.226 1.00 90.44 203 GLN A O 1
ATOM 1603 N N . ASN A 1 204 ? 12.986 18.266 -14.135 1.00 87.88 204 ASN A N 1
ATOM 1604 C CA . ASN A 1 204 ? 13.673 17.521 -15.199 1.00 87.88 204 ASN A CA 1
ATOM 1605 C C . ASN A 1 204 ? 12.825 17.350 -16.485 1.00 87.88 204 ASN A C 1
ATOM 1607 O O . ASN A 1 204 ? 12.826 16.275 -17.081 1.00 87.88 204 ASN A O 1
ATOM 1611 N N . ASP A 1 205 ? 12.044 18.372 -16.854 1.00 88.00 205 ASP A N 1
ATOM 1612 C CA . ASP A 1 205 ? 11.084 18.386 -17.974 1.00 88.00 205 ASP A CA 1
ATOM 1613 C C . ASP A 1 205 ? 10.116 17.178 -18.010 1.00 88.00 205 ASP A C 1
ATOM 1615 O O . ASP A 1 205 ? 9.684 16.728 -19.072 1.00 88.00 205 ASP A O 1
ATOM 1619 N N . GLY A 1 206 ? 9.808 16.596 -16.844 1.00 86.44 206 GLY A N 1
ATOM 1620 C CA . GLY A 1 206 ? 8.996 15.383 -16.705 1.00 86.44 206 GLY A CA 1
ATOM 1621 C C . GLY A 1 206 ? 9.687 14.073 -17.087 1.00 86.44 206 GLY A C 1
ATOM 1622 O O . GLY A 1 206 ? 9.070 13.004 -17.017 1.00 86.44 206 GLY A O 1
ATOM 1623 N N . TYR A 1 207 ? 10.975 14.099 -17.440 1.00 89.38 207 TYR A N 1
ATOM 1624 C CA . TYR A 1 207 ? 11.735 12.882 -17.693 1.00 89.38 207 TYR A CA 1
ATOM 1625 C C . TYR A 1 207 ? 11.996 12.107 -16.398 1.00 89.38 207 TYR A C 1
ATOM 1627 O O . TYR A 1 207 ? 12.575 12.607 -15.431 1.00 89.38 207 TYR A O 1
ATOM 1635 N N . ALA A 1 208 ? 11.627 10.826 -16.413 1.00 90.81 208 ALA A N 1
ATOM 1636 C CA . ALA A 1 208 ? 11.870 9.910 -15.308 1.00 90.81 208 ALA A CA 1
ATOM 1637 C C . ALA A 1 208 ? 13.372 9.737 -15.028 1.00 90.81 208 ALA A C 1
ATOM 1639 O O . ALA A 1 208 ? 14.146 9.425 -15.937 1.00 90.81 208 ALA A O 1
ATOM 1640 N N . ARG A 1 209 ? 13.772 9.852 -13.758 1.00 91.94 209 ARG A N 1
ATOM 1641 C CA . ARG A 1 209 ? 15.182 9.815 -13.334 1.00 91.94 209 ARG A CA 1
ATOM 1642 C C . ARG A 1 209 ? 15.445 8.729 -12.290 1.00 91.94 209 ARG A C 1
ATOM 1644 O O . ARG A 1 209 ? 14.702 8.599 -11.320 1.00 91.94 209 ARG A O 1
ATOM 1651 N N . LEU A 1 210 ? 16.503 7.940 -12.483 1.00 93.69 210 LEU A N 1
ATOM 1652 C CA . LEU A 1 210 ? 16.959 6.933 -11.519 1.00 93.69 210 LEU A CA 1
ATOM 1653 C C . LEU A 1 210 ? 17.573 7.643 -10.305 1.00 93.69 210 LEU A C 1
ATOM 1655 O O . LEU A 1 210 ? 18.635 8.245 -10.429 1.00 93.69 210 LEU A O 1
ATOM 1659 N N . VAL A 1 211 ? 16.927 7.555 -9.141 1.00 95.00 211 VAL A N 1
ATOM 1660 C CA . VAL A 1 211 ? 17.402 8.219 -7.910 1.00 95.00 211 VAL A CA 1
ATOM 1661 C C . VAL A 1 211 ? 18.204 7.289 -7.001 1.00 95.00 211 VAL A C 1
ATOM 1663 O O . VAL A 1 211 ? 19.075 7.752 -6.265 1.00 95.00 211 VAL A O 1
ATOM 1666 N N . ASN A 1 212 ? 17.952 5.977 -7.062 1.00 94.25 212 ASN A N 1
ATOM 1667 C CA . ASN A 1 212 ? 18.684 4.977 -6.284 1.00 94.25 212 ASN A CA 1
ATOM 1668 C C . ASN A 1 212 ? 18.650 3.600 -6.972 1.00 94.25 212 ASN A C 1
ATOM 1670 O O . ASN A 1 212 ? 17.630 3.211 -7.541 1.00 94.25 212 ASN A O 1
ATOM 1674 N N . THR A 1 213 ? 19.753 2.854 -6.916 1.00 92.12 213 THR A N 1
ATOM 1675 C CA . THR A 1 213 ? 19.855 1.476 -7.435 1.00 92.12 213 THR A CA 1
ATOM 1676 C C . THR A 1 213 ? 19.386 0.415 -6.435 1.00 92.12 213 THR A C 1
ATOM 1678 O O . THR A 1 213 ? 18.992 -0.675 -6.844 1.00 92.12 213 THR A O 1
ATOM 1681 N N . ASP A 1 214 ? 19.361 0.726 -5.137 1.00 91.94 214 ASP A N 1
ATOM 1682 C CA . ASP A 1 214 ? 18.741 -0.122 -4.122 1.00 91.94 214 ASP A CA 1
ATOM 1683 C C . ASP A 1 214 ? 17.220 0.081 -4.130 1.00 91.94 214 ASP A C 1
ATOM 1685 O O . ASP A 1 214 ? 16.709 1.118 -3.699 1.00 91.94 214 ASP A O 1
ATOM 1689 N N . ILE A 1 215 ? 16.480 -0.929 -4.597 1.00 92.19 215 ILE A N 1
ATOM 1690 C CA . ILE A 1 215 ? 15.010 -0.914 -4.627 1.00 92.19 215 ILE A CA 1
ATOM 1691 C C . ILE A 1 215 ? 14.377 -0.784 -3.236 1.00 92.19 215 ILE A C 1
ATOM 1693 O O . ILE A 1 215 ? 13.227 -0.363 -3.143 1.00 92.19 215 ILE A O 1
ATOM 1697 N N . SER A 1 216 ? 15.097 -1.109 -2.156 1.00 94.06 216 SER A N 1
ATOM 1698 C CA . SER A 1 216 ? 14.571 -1.001 -0.793 1.00 94.06 216 SER A CA 1
ATOM 1699 C C . SER A 1 216 ? 14.447 0.445 -0.305 1.00 94.06 216 SER A C 1
ATOM 1701 O O . SER A 1 216 ? 13.585 0.738 0.525 1.00 94.06 216 SER A O 1
ATOM 1703 N N . SER A 1 217 ? 15.196 1.370 -0.916 1.00 96.06 217 SER A N 1
ATOM 1704 C CA . SER A 1 217 ? 15.148 2.815 -0.644 1.00 96.06 217 SER A CA 1
ATOM 1705 C C . SER A 1 217 ? 13.827 3.505 -1.014 1.00 96.06 217 SER A C 1
ATOM 1707 O O . SER A 1 2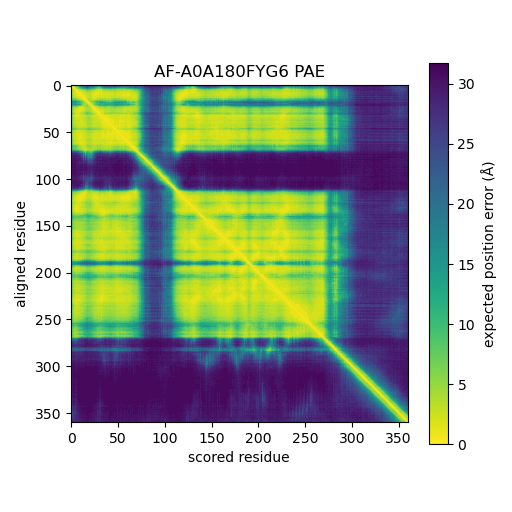17 ? 13.644 4.681 -0.716 1.00 96.06 217 SER A O 1
ATOM 1709 N N . ILE A 1 218 ? 12.887 2.797 -1.652 1.00 96.62 218 ILE A N 1
ATOM 1710 C CA . ILE A 1 218 ? 11.510 3.283 -1.822 1.00 96.62 218 ILE A CA 1
ATOM 1711 C C . ILE A 1 218 ? 10.692 3.190 -0.521 1.00 96.62 218 ILE A C 1
ATOM 1713 O O . ILE A 1 218 ? 9.627 3.792 -0.449 1.00 96.62 218 ILE A O 1
ATOM 1717 N N . GLY A 1 219 ? 11.154 2.419 0.474 1.00 96.31 219 GLY A N 1
ATOM 1718 C CA . GLY A 1 219 ? 10.546 2.288 1.803 1.00 96.31 219 GLY A CA 1
ATOM 1719 C C . GLY A 1 219 ? 10.910 3.431 2.756 1.00 96.31 219 GLY A C 1
ATOM 1720 O O . GLY A 1 219 ? 11.241 4.531 2.324 1.00 96.31 219 GLY A O 1
ATOM 1721 N N . GLY A 1 220 ? 10.806 3.184 4.062 1.00 96.06 220 GLY A N 1
ATOM 1722 C CA . GLY A 1 220 ? 11.183 4.131 5.111 1.00 96.06 220 GLY A CA 1
ATOM 1723 C C . GLY A 1 220 ? 10.269 5.355 5.223 1.00 96.06 220 GLY A C 1
ATOM 1724 O O . GLY A 1 220 ? 9.258 5.472 4.519 1.00 96.06 220 GLY A O 1
ATOM 1725 N N . CYS A 1 221 ? 10.673 6.278 6.092 1.00 95.69 221 CYS A N 1
ATOM 1726 C CA . CYS A 1 221 ? 10.065 7.589 6.304 1.00 95.69 221 CYS A CA 1
ATOM 1727 C C . CYS A 1 221 ? 10.362 8.539 5.135 1.00 95.69 221 CYS A C 1
ATOM 1729 O O . CYS A 1 221 ? 11.520 8.885 4.909 1.00 95.69 221 CYS A O 1
ATOM 1731 N N . HIS A 1 222 ? 9.337 8.993 4.407 1.00 94.00 222 HIS A N 1
ATOM 1732 C CA . HIS A 1 222 ? 9.488 10.053 3.403 1.00 94.00 222 HIS A CA 1
ATOM 1733 C C . HIS A 1 222 ? 8.375 11.102 3.537 1.00 94.00 222 HIS A C 1
ATOM 1735 O O . HIS A 1 222 ? 7.196 10.722 3.553 1.00 94.00 222 HIS A O 1
ATOM 1741 N N . PRO A 1 223 ? 8.713 12.408 3.563 1.00 91.69 223 PRO A N 1
ATOM 1742 C CA . PRO A 1 223 ? 7.729 13.484 3.619 1.00 91.69 223 PRO A CA 1
ATOM 1743 C C . PRO A 1 223 ? 6.812 13.454 2.399 1.00 91.69 223 PRO A C 1
ATOM 1745 O O . PRO A 1 223 ? 7.139 12.871 1.362 1.00 91.69 223 PRO A O 1
ATOM 1748 N N . PHE A 1 224 ? 5.637 14.061 2.550 1.00 93.44 224 PHE A N 1
ATOM 1749 C CA . PHE A 1 224 ? 4.615 14.172 1.507 1.00 93.44 224 PHE A CA 1
ATOM 1750 C C . PHE A 1 224 ? 4.024 12.850 0.993 1.00 93.44 224 PHE A C 1
ATOM 1752 O O . PHE A 1 224 ? 3.185 12.895 0.102 1.00 93.44 224 PHE A O 1
ATOM 1759 N N . THR A 1 225 ? 4.376 11.683 1.548 1.00 95.75 225 THR A N 1
ATOM 1760 C CA . THR A 1 225 ? 3.814 10.383 1.130 1.00 95.75 225 THR A CA 1
ATOM 1761 C C . THR A 1 225 ? 2.280 10.394 1.190 1.00 95.75 225 THR A C 1
ATOM 1763 O O . THR A 1 225 ? 1.699 10.488 2.269 1.00 95.75 225 THR A O 1
ATOM 1766 N N . SER A 1 226 ? 1.621 10.286 0.032 1.00 95.62 226 SER A N 1
ATOM 1767 C CA . SER A 1 226 ? 0.161 10.401 -0.120 1.00 95.62 226 SER A CA 1
ATOM 1768 C C . SER A 1 226 ? -0.511 9.067 -0.450 1.00 95.62 226 SER A C 1
ATOM 1770 O O . SER A 1 226 ? -1.626 8.798 -0.001 1.00 95.62 226 SER A O 1
ATOM 1772 N N . TRP A 1 227 ? 0.178 8.184 -1.175 1.00 97.12 227 TRP A N 1
ATOM 1773 C CA . TRP A 1 227 ? -0.292 6.829 -1.457 1.00 97.12 227 TRP A CA 1
ATOM 1774 C C . TRP A 1 227 ? 0.851 5.839 -1.661 1.00 97.12 227 TRP A C 1
ATOM 1776 O O . TRP A 1 227 ? 1.964 6.210 -2.030 1.00 97.12 227 TRP A O 1
ATOM 1786 N N . LEU A 1 228 ? 0.567 4.551 -1.456 1.00 97.69 228 LEU A N 1
ATOM 1787 C CA . LEU A 1 228 ? 1.509 3.458 -1.694 1.00 97.69 228 LEU A CA 1
ATOM 1788 C C . LEU A 1 228 ? 0.805 2.274 -2.364 1.00 97.69 228 LEU A C 1
ATOM 1790 O O . LEU A 1 228 ? -0.295 1.894 -1.961 1.00 97.69 228 LEU A O 1
ATOM 1794 N N . PHE A 1 229 ? 1.481 1.644 -3.327 1.00 96.94 229 PHE A N 1
ATOM 1795 C CA . PHE A 1 229 ? 1.127 0.314 -3.821 1.00 96.94 229 PHE A CA 1
ATOM 1796 C C . PHE A 1 229 ? 2.191 -0.700 -3.419 1.00 96.94 229 PHE A C 1
ATOM 1798 O O . PHE A 1 229 ? 3.341 -0.637 -3.864 1.00 96.94 229 PHE A O 1
ATOM 1805 N N . TYR A 1 230 ? 1.775 -1.679 -2.625 1.00 97.25 230 TYR A N 1
ATOM 1806 C CA . TYR A 1 230 ? 2.553 -2.882 -2.357 1.00 97.25 230 TYR A CA 1
ATOM 1807 C C . TYR A 1 230 ? 2.086 -4.013 -3.277 1.00 97.25 230 TYR A C 1
ATOM 1809 O O . TYR A 1 230 ? 0.893 -4.142 -3.535 1.00 97.25 230 TYR A O 1
ATOM 1817 N N . THR A 1 231 ? 3.000 -4.862 -3.746 1.00 95.94 231 THR A N 1
ATOM 1818 C CA . THR A 1 231 ? 2.701 -6.021 -4.601 1.00 95.94 231 THR A CA 1
ATOM 1819 C C . THR A 1 231 ? 3.187 -7.320 -3.969 1.00 95.94 231 THR A C 1
ATOM 1821 O O . THR A 1 231 ? 4.303 -7.383 -3.449 1.00 95.94 231 THR A O 1
ATOM 1824 N N . ARG A 1 232 ? 2.380 -8.382 -4.030 1.00 95.31 232 ARG A N 1
ATOM 1825 C CA . ARG A 1 232 ? 2.867 -9.740 -3.735 1.00 95.31 232 ARG A CA 1
ATOM 1826 C C . ARG A 1 232 ? 3.586 -10.321 -4.953 1.00 95.31 232 ARG A C 1
ATOM 1828 O O . ARG A 1 232 ? 3.439 -9.802 -6.061 1.00 95.31 232 ARG A O 1
ATOM 1835 N N . ALA A 1 233 ? 4.343 -11.396 -4.748 1.00 93.31 233 ALA A N 1
ATOM 1836 C CA . ALA A 1 233 ? 4.832 -12.217 -5.851 1.00 93.31 233 ALA A CA 1
ATOM 1837 C C . ALA A 1 233 ? 3.654 -12.824 -6.641 1.00 93.31 233 ALA A C 1
ATOM 1839 O O . ALA A 1 233 ? 2.547 -12.986 -6.107 1.00 93.31 233 ALA A O 1
ATOM 1840 N N . TRP A 1 234 ? 3.893 -13.163 -7.906 1.00 92.06 234 TRP A N 1
ATOM 1841 C CA . TRP A 1 234 ? 2.926 -13.895 -8.720 1.00 92.06 234 TRP A CA 1
ATOM 1842 C C . TRP A 1 234 ? 2.809 -15.348 -8.258 1.00 92.06 234 TRP A C 1
ATOM 1844 O O . TRP A 1 234 ? 3.795 -15.998 -7.907 1.00 92.06 234 TRP A O 1
ATOM 1854 N N . THR A 1 235 ? 1.591 -15.873 -8.301 1.00 91.50 235 THR A N 1
ATOM 1855 C CA . THR A 1 235 ? 1.332 -17.314 -8.285 1.00 91.50 235 THR A CA 1
ATOM 1856 C C . THR A 1 235 ? 1.843 -17.956 -9.578 1.00 91.50 235 THR A C 1
ATOM 1858 O O . THR A 1 235 ? 2.004 -17.283 -10.597 1.00 91.50 235 THR A O 1
ATOM 1861 N N . THR A 1 236 ? 2.049 -19.276 -9.571 1.00 92.38 236 THR A N 1
ATOM 1862 C CA . THR A 1 236 ? 2.467 -20.031 -10.765 1.00 92.38 236 THR A CA 1
ATOM 1863 C C . THR A 1 236 ? 1.544 -19.775 -11.960 1.00 92.38 236 THR A C 1
ATOM 1865 O O . THR A 1 236 ? 2.025 -19.482 -13.048 1.00 92.38 236 THR A O 1
ATOM 1868 N N . SER A 1 237 ? 0.225 -19.771 -11.742 1.00 92.94 237 SER A N 1
ATOM 1869 C CA . SER A 1 237 ? -0.776 -19.504 -12.782 1.00 92.94 237 SER A CA 1
ATOM 1870 C C . SER A 1 237 ? -0.748 -18.069 -13.320 1.00 92.94 237 SER A C 1
ATOM 1872 O O . SER A 1 237 ? -0.968 -17.858 -14.509 1.00 92.94 237 SER A O 1
ATOM 1874 N N . GLU A 1 238 ? -0.467 -17.069 -12.477 1.00 92.62 238 GLU A N 1
ATOM 1875 C CA . GLU A 1 238 ? -0.298 -15.678 -12.932 1.00 92.62 238 GLU A CA 1
ATOM 1876 C C . GLU A 1 238 ? 0.997 -15.528 -13.746 1.00 92.62 238 GLU A C 1
ATOM 1878 O O . GLU A 1 238 ? 1.005 -14.871 -14.785 1.00 92.62 238 GLU A O 1
ATOM 1883 N N . GLN A 1 239 ? 2.078 -16.188 -13.319 1.00 92.12 239 GLN A N 1
ATOM 1884 C CA . GLN A 1 239 ? 3.354 -16.218 -14.034 1.00 92.12 239 GLN A CA 1
ATOM 1885 C C . GLN A 1 239 ? 3.239 -16.909 -15.404 1.00 92.12 239 GLN A C 1
ATOM 1887 O O . GLN A 1 239 ? 3.797 -16.402 -16.377 1.00 92.12 239 GLN A O 1
ATOM 1892 N N . GLU A 1 240 ? 2.518 -18.030 -15.495 1.00 93.81 240 GLU A N 1
ATOM 1893 C CA . GLU A 1 240 ? 2.209 -18.728 -16.753 1.00 93.81 240 GLU A CA 1
ATOM 1894 C C . GLU A 1 240 ? 1.380 -17.838 -17.688 1.00 93.81 240 GLU A C 1
ATOM 1896 O O . GLU A 1 240 ? 1.802 -17.572 -18.812 1.00 93.81 240 GLU A O 1
ATOM 1901 N N . PHE A 1 241 ? 0.269 -17.274 -17.198 1.00 93.31 241 PHE A N 1
ATOM 1902 C CA . PHE A 1 241 ? -0.592 -16.374 -17.973 1.00 93.31 241 PHE A CA 1
ATOM 1903 C C . PHE A 1 241 ? 0.160 -15.155 -18.535 1.00 93.31 241 PHE A C 1
ATOM 1905 O O . PHE A 1 241 ? -0.058 -14.751 -19.682 1.00 93.31 241 PHE A O 1
ATOM 1912 N N . ILE A 1 242 ? 1.060 -14.561 -17.745 1.00 91.88 242 ILE A N 1
ATOM 1913 C CA . ILE A 1 242 ? 1.859 -13.410 -18.181 1.00 91.88 242 ILE A CA 1
ATOM 1914 C C . ILE A 1 242 ? 2.924 -13.834 -19.200 1.00 91.88 242 ILE A C 1
ATOM 1916 O O . ILE A 1 242 ? 3.111 -13.129 -20.191 1.00 91.88 242 ILE A O 1
ATOM 1920 N N . ASN A 1 243 ? 3.565 -14.995 -19.031 1.00 93.19 243 ASN A N 1
ATOM 1921 C CA . ASN A 1 243 ? 4.517 -15.527 -20.011 1.00 93.19 243 ASN A CA 1
ATOM 1922 C C . ASN A 1 243 ? 3.846 -15.811 -21.365 1.00 93.19 243 ASN A C 1
ATOM 1924 O O . ASN A 1 243 ? 4.363 -15.389 -22.400 1.00 93.19 243 ASN A O 1
ATOM 1928 N N . ASP A 1 244 ? 2.672 -16.446 -21.361 1.00 95.19 244 ASP A N 1
ATOM 1929 C CA . ASP A 1 244 ? 1.877 -16.694 -22.569 1.00 95.19 244 ASP A CA 1
ATOM 1930 C C . ASP A 1 244 ? 1.443 -15.381 -23.240 1.00 95.19 244 ASP A C 1
ATOM 1932 O O . ASP A 1 244 ? 1.484 -15.252 -24.466 1.00 95.19 244 ASP A O 1
ATOM 1936 N N . SER A 1 245 ? 1.087 -14.371 -22.440 1.00 94.62 245 SER A N 1
ATOM 1937 C CA . SER A 1 245 ? 0.738 -13.035 -22.933 1.00 94.62 245 SER A CA 1
ATOM 1938 C C . SER A 1 245 ? 1.934 -12.332 -23.589 1.00 94.62 245 SER A C 1
ATOM 1940 O O . SER A 1 245 ? 1.791 -11.782 -24.680 1.00 94.62 245 SER A O 1
ATOM 1942 N N . ILE A 1 246 ? 3.124 -12.395 -22.980 1.00 93.38 246 ILE A N 1
ATOM 1943 C CA . ILE A 1 246 ? 4.378 -11.861 -23.541 1.00 93.38 246 ILE A CA 1
ATOM 1944 C C . ILE A 1 246 ? 4.736 -12.581 -24.849 1.00 93.38 246 ILE A C 1
ATOM 1946 O O . ILE A 1 246 ? 5.066 -11.932 -25.846 1.00 93.38 246 ILE A O 1
ATOM 1950 N N . ALA A 1 247 ? 4.629 -13.913 -24.880 1.00 94.25 247 ALA A N 1
ATOM 1951 C CA . ALA A 1 247 ? 4.882 -14.714 -26.075 1.00 94.25 247 ALA A CA 1
ATOM 1952 C C . ALA A 1 247 ? 3.901 -14.373 -27.210 1.00 94.25 247 ALA A C 1
ATOM 1954 O O . ALA A 1 247 ? 4.311 -14.249 -28.367 1.00 94.25 247 ALA A O 1
ATOM 1955 N N . LYS A 1 248 ? 2.622 -14.152 -26.884 1.00 95.38 248 LYS A N 1
ATOM 1956 C CA . LYS A 1 248 ? 1.607 -13.710 -27.844 1.00 95.38 248 LYS A CA 1
ATOM 1957 C C . LYS A 1 248 ? 1.908 -12.316 -28.401 1.00 95.38 248 LYS A C 1
ATOM 1959 O O . LYS A 1 248 ? 1.950 -12.171 -29.617 1.00 95.38 248 LYS A O 1
ATOM 1964 N N . ILE A 1 249 ? 2.182 -11.324 -27.548 1.00 93.50 249 ILE A N 1
ATOM 1965 C CA . ILE A 1 249 ? 2.543 -9.958 -27.980 1.00 93.50 249 ILE A CA 1
ATOM 1966 C C . ILE A 1 249 ? 3.752 -9.997 -28.927 1.00 93.50 249 ILE A C 1
ATOM 1968 O O . ILE A 1 249 ? 3.720 -9.396 -29.997 1.00 93.50 249 ILE A O 1
ATOM 1972 N N . SER A 1 250 ? 4.784 -10.767 -28.570 1.00 92.75 250 SER A N 1
ATOM 1973 C CA . SER A 1 250 ? 6.005 -10.918 -29.376 1.00 92.75 250 SER A CA 1
ATOM 1974 C C . SER A 1 250 ? 5.738 -11.561 -30.743 1.00 92.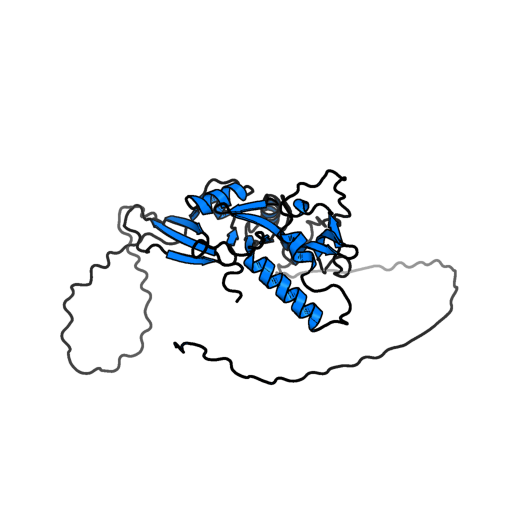75 250 SER A C 1
ATOM 1976 O O . SER A 1 250 ? 6.366 -11.202 -31.736 1.00 92.75 250 SER A O 1
ATOM 1978 N N . LYS A 1 251 ? 4.802 -12.516 -30.805 1.00 95.38 251 LYS A N 1
ATOM 1979 C CA . LYS A 1 251 ? 4.391 -13.192 -32.043 1.00 95.38 251 LYS A CA 1
ATOM 1980 C C . LYS A 1 251 ? 3.543 -12.291 -32.943 1.00 95.38 251 LYS A C 1
ATOM 1982 O O . LYS A 1 251 ? 3.715 -12.325 -34.159 1.00 95.38 251 LYS A O 1
ATOM 1987 N N . ASP A 1 252 ? 2.628 -11.529 -32.353 1.00 95.88 252 ASP A N 1
ATOM 1988 C CA . ASP A 1 252 ? 1.695 -10.664 -33.078 1.00 95.88 252 ASP A CA 1
ATOM 1989 C C . ASP A 1 252 ? 2.395 -9.374 -33.576 1.00 95.88 252 ASP A C 1
ATOM 1991 O O . ASP A 1 252 ? 1.970 -8.786 -34.572 1.00 95.88 252 ASP A O 1
ATOM 1995 N N . HIS A 1 253 ? 3.516 -8.974 -32.952 1.00 92.81 253 HIS A N 1
ATOM 1996 C CA . HIS A 1 253 ? 4.289 -7.767 -33.285 1.00 92.81 253 HIS A CA 1
ATOM 1997 C C . HIS A 1 253 ? 5.812 -8.021 -33.438 1.00 92.81 253 HIS A C 1
ATOM 1999 O O . HIS A 1 253 ? 6.613 -7.439 -32.704 1.00 92.81 253 HIS A O 1
ATOM 2005 N N . PRO A 1 254 ? 6.258 -8.839 -34.413 1.00 91.50 254 PRO A N 1
ATOM 2006 C CA . PRO A 1 254 ? 7.655 -9.290 -34.519 1.00 91.50 254 PRO A CA 1
ATOM 2007 C C . PRO A 1 254 ? 8.673 -8.191 -34.873 1.00 91.50 254 PRO A C 1
ATOM 2009 O O . PRO A 1 254 ? 9.869 -8.392 -34.687 1.00 91.50 254 PRO A O 1
ATOM 2012 N N . ASN A 1 255 ? 8.208 -7.046 -35.386 1.00 93.19 255 ASN A N 1
ATOM 2013 C CA . ASN A 1 255 ? 9.035 -5.906 -35.800 1.00 93.19 255 ASN A CA 1
ATOM 2014 C C . ASN A 1 255 ? 8.757 -4.645 -34.955 1.00 93.19 255 ASN A C 1
ATOM 2016 O O . ASN A 1 255 ? 8.968 -3.534 -35.434 1.00 93.19 255 ASN A O 1
ATOM 2020 N N . ALA A 1 256 ? 8.203 -4.789 -33.745 1.00 88.88 256 ALA A N 1
ATOM 2021 C CA . ALA A 1 256 ? 7.979 -3.647 -32.862 1.00 88.88 256 ALA A CA 1
ATOM 2022 C C . AL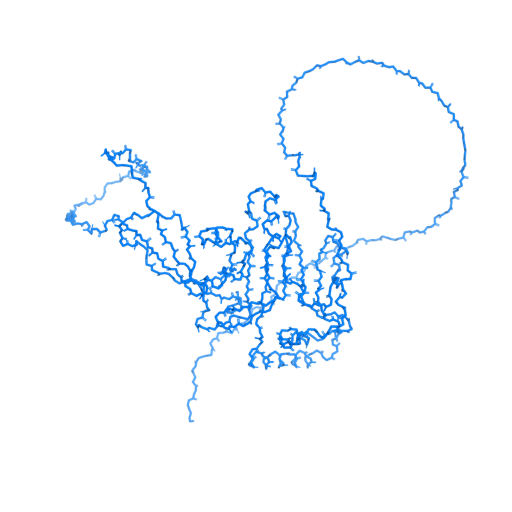A A 1 256 ? 9.313 -3.021 -32.422 1.00 88.88 256 ALA A C 1
ATOM 2024 O O . ALA A 1 256 ? 10.244 -3.730 -32.040 1.00 88.88 256 ALA A O 1
ATOM 2025 N N . GLU A 1 257 ? 9.392 -1.692 -32.447 1.00 87.25 257 GLU A N 1
ATOM 2026 C CA . GLU A 1 257 ? 10.524 -0.959 -31.883 1.00 87.25 257 GLU A CA 1
ATOM 2027 C C . GLU A 1 257 ? 10.368 -0.812 -30.360 1.00 87.25 257 GLU A C 1
ATOM 2029 O O . GLU A 1 257 ? 9.285 -0.501 -29.862 1.00 87.25 257 GLU A O 1
ATOM 2034 N N . GLY A 1 258 ? 11.466 -0.995 -29.621 1.00 84.12 258 GLY A N 1
ATOM 2035 C CA . GLY A 1 258 ? 11.503 -0.884 -28.159 1.00 84.12 258 GLY A CA 1
ATOM 2036 C C . GLY A 1 258 ? 11.476 -2.227 -27.422 1.00 84.12 258 GLY A C 1
ATOM 2037 O O . GLY A 1 258 ? 11.639 -3.292 -28.015 1.00 84.12 258 GLY A O 1
ATOM 2038 N N . ASP A 1 259 ? 11.318 -2.162 -26.099 1.00 82.25 259 ASP A N 1
ATOM 2039 C CA . ASP A 1 259 ? 11.302 -3.341 -25.227 1.00 82.25 259 ASP A CA 1
ATOM 2040 C C . ASP A 1 259 ? 9.916 -4.008 -25.219 1.00 82.25 259 ASP A C 1
ATOM 2042 O O . ASP A 1 259 ? 8.881 -3.336 -25.197 1.00 82.25 259 ASP A O 1
ATOM 2046 N N . ILE A 1 260 ? 9.882 -5.344 -25.171 1.00 85.19 260 ILE A N 1
ATOM 2047 C CA . ILE A 1 260 ? 8.626 -6.107 -25.108 1.00 85.19 260 ILE A CA 1
ATOM 2048 C C . ILE A 1 260 ? 7.894 -5.785 -23.786 1.00 85.19 260 ILE A C 1
ATOM 2050 O O . ILE A 1 260 ? 8.493 -5.918 -22.712 1.00 85.19 260 ILE A O 1
ATOM 2054 N N . PRO A 1 261 ? 6.597 -5.412 -23.814 1.00 83.75 261 PRO A N 1
ATOM 2055 C CA . PRO A 1 261 ? 5.830 -5.119 -22.607 1.00 83.75 261 PRO A CA 1
ATOM 2056 C C . PRO A 1 261 ? 5.919 -6.227 -21.552 1.00 83.75 261 PRO A C 1
ATOM 2058 O O . PRO A 1 261 ? 5.861 -7.414 -21.862 1.00 83.75 261 PRO A O 1
ATOM 2061 N N . PHE A 1 262 ? 6.029 -5.827 -20.283 1.00 84.31 262 PHE A N 1
ATOM 2062 C CA . PHE A 1 262 ? 6.060 -6.701 -19.098 1.00 84.31 262 PHE A CA 1
ATOM 2063 C C . PHE A 1 262 ? 7.246 -7.680 -18.978 1.00 84.31 262 PHE A C 1
ATOM 2065 O O . PHE A 1 262 ? 7.370 -8.315 -17.931 1.00 84.31 262 PHE A O 1
ATOM 2072 N N . VAL A 1 263 ? 8.161 -7.764 -19.954 1.00 84.31 263 VAL A N 1
ATOM 2073 C CA . VAL A 1 263 ? 9.258 -8.759 -19.967 1.00 84.31 263 VAL A CA 1
ATOM 2074 C C . VAL A 1 263 ? 10.171 -8.700 -18.730 1.00 84.31 263 VAL A C 1
ATOM 2076 O O . VAL A 1 263 ? 10.626 -9.730 -18.239 1.00 84.31 263 VAL A O 1
ATOM 2079 N N . HIS A 1 264 ? 10.376 -7.508 -18.159 1.00 84.31 264 HIS A N 1
ATOM 2080 C CA . HIS A 1 264 ? 11.157 -7.304 -16.930 1.00 84.31 264 HIS A CA 1
ATOM 2081 C C . HIS A 1 264 ? 10.313 -7.298 -15.642 1.00 84.31 264 HIS A C 1
ATOM 2083 O O . HIS A 1 264 ? 10.861 -7.275 -14.538 1.00 84.31 264 HIS A O 1
ATOM 2089 N N . LEU A 1 265 ? 8.980 -7.325 -15.744 1.00 86.00 265 LEU A N 1
ATOM 2090 C CA . LEU A 1 265 ? 8.096 -7.191 -14.583 1.00 86.00 265 LEU A CA 1
ATOM 2091 C C . LEU A 1 265 ? 8.193 -8.407 -13.651 1.00 86.00 265 LEU A C 1
ATOM 2093 O O . LEU A 1 265 ? 8.242 -8.233 -12.434 1.00 86.00 265 LEU A O 1
ATOM 2097 N N . ALA A 1 266 ? 8.346 -9.610 -14.216 1.00 84.06 266 ALA A N 1
ATOM 2098 C CA . ALA A 1 266 ? 8.596 -10.840 -13.463 1.00 84.06 266 ALA A CA 1
ATOM 2099 C C . ALA A 1 266 ? 9.830 -10.703 -12.555 1.00 84.06 266 ALA A C 1
ATOM 2101 O O . ALA A 1 266 ? 9.759 -10.954 -11.353 1.00 84.06 266 ALA A O 1
ATOM 2102 N N . SER A 1 267 ? 10.950 -10.219 -13.107 1.00 82.88 267 SER A N 1
ATOM 2103 C CA . SER A 1 267 ? 12.193 -10.011 -12.356 1.00 82.88 267 SER A CA 1
ATOM 2104 C C . SER A 1 267 ? 12.111 -8.910 -11.298 1.00 82.88 267 SER A C 1
ATOM 2106 O O . SER A 1 267 ? 12.945 -8.896 -10.400 1.00 82.88 267 SER A O 1
ATOM 2108 N N . MET A 1 268 ? 11.125 -8.012 -11.344 1.00 86.31 268 MET A N 1
ATOM 2109 C CA . MET A 1 268 ? 10.936 -7.001 -10.295 1.00 86.31 268 MET A CA 1
ATOM 2110 C C . MET A 1 268 ? 9.970 -7.470 -9.206 1.00 86.31 268 MET A C 1
ATOM 2112 O O . MET A 1 268 ? 10.229 -7.260 -8.025 1.00 86.31 268 MET A O 1
ATOM 2116 N N . ILE A 1 269 ? 8.876 -8.135 -9.585 1.00 87.62 269 ILE A N 1
ATOM 2117 C CA . ILE A 1 269 ? 7.840 -8.584 -8.646 1.00 87.62 269 ILE A CA 1
ATOM 2118 C C . ILE A 1 269 ? 8.259 -9.858 -7.894 1.00 87.62 269 ILE A C 1
ATOM 2120 O O . ILE A 1 269 ? 7.971 -9.979 -6.700 1.00 87.62 269 ILE A O 1
ATOM 2124 N N . ASN A 1 270 ? 8.968 -10.780 -8.559 1.00 80.56 270 ASN A N 1
ATOM 2125 C CA . ASN A 1 270 ? 9.297 -12.104 -8.016 1.00 80.56 270 ASN A CA 1
ATOM 2126 C C . ASN A 1 270 ? 10.711 -12.207 -7.417 1.00 80.56 270 ASN A C 1
ATOM 2128 O O . ASN A 1 270 ? 10.980 -13.158 -6.683 1.00 80.56 270 ASN A O 1
ATOM 2132 N N . SER A 1 271 ? 11.593 -11.215 -7.607 1.00 65.62 271 SER A N 1
ATOM 2133 C CA . SER A 1 271 ? 12.925 -11.163 -6.959 1.00 65.62 271 SER A CA 1
ATOM 2134 C C . SER A 1 271 ? 12.870 -10.809 -5.463 1.00 65.62 271 SER A C 1
ATOM 2136 O O . SER A 1 271 ? 13.794 -10.217 -4.913 1.00 65.62 271 SER A O 1
ATOM 2138 N N . GLN A 1 272 ? 11.812 -11.225 -4.758 1.00 59.72 272 GLN A N 1
ATOM 2139 C CA . GLN A 1 272 ? 11.664 -11.080 -3.300 1.00 59.72 272 GLN A CA 1
ATOM 2140 C C . GLN A 1 272 ? 12.668 -11.938 -2.503 1.00 59.72 272 GLN A C 1
ATOM 2142 O O . GLN A 1 272 ? 12.686 -11.904 -1.269 1.00 59.72 272 GLN A O 1
ATOM 2147 N N . HIS A 1 273 ? 13.512 -12.686 -3.215 1.00 42.00 273 HIS A N 1
ATOM 2148 C CA . HIS A 1 273 ? 14.668 -13.412 -2.726 1.00 42.00 273 HIS A CA 1
ATOM 2149 C C . HIS A 1 273 ? 15.942 -12.793 -3.307 1.00 42.00 273 HIS A C 1
ATOM 2151 O O . HIS A 1 273 ? 16.397 -13.229 -4.353 1.00 42.00 273 HIS A O 1
ATOM 2157 N N . HIS A 1 274 ? 16.495 -11.785 -2.634 1.00 36.31 274 HIS A N 1
ATOM 2158 C CA . HIS A 1 274 ? 17.921 -11.647 -2.298 1.00 36.31 274 HIS A CA 1
ATOM 2159 C C . HIS A 1 274 ? 18.117 -10.300 -1.577 1.00 36.31 274 HIS A C 1
ATOM 2161 O O . HIS A 1 274 ? 17.710 -9.273 -2.117 1.00 36.31 274 HIS A O 1
ATOM 2167 N N . PRO A 1 275 ? 18.747 -10.250 -0.385 1.00 36.09 275 PRO A N 1
ATOM 2168 C CA . PRO A 1 275 ? 19.287 -8.983 0.098 1.00 36.09 275 PRO A CA 1
ATOM 2169 C C . PRO A 1 275 ? 20.362 -8.510 -0.897 1.00 36.09 275 PRO A C 1
ATOM 2171 O O . PRO A 1 275 ? 21.098 -9.360 -1.418 1.00 36.09 275 PRO A O 1
ATOM 2174 N N . PRO A 1 276 ? 20.497 -7.199 -1.168 1.00 39.31 276 PRO A N 1
ATOM 2175 C CA . PRO A 1 276 ? 21.568 -6.709 -2.020 1.00 39.31 276 PRO A CA 1
ATOM 2176 C C . PRO A 1 276 ? 22.920 -7.182 -1.480 1.00 39.31 276 PRO A C 1
ATOM 2178 O O . PRO A 1 276 ? 23.279 -6.916 -0.331 1.00 39.31 276 PRO A O 1
ATOM 2181 N N . SER A 1 277 ? 23.697 -7.880 -2.313 1.00 39.06 277 SER A N 1
ATOM 2182 C CA . SER A 1 277 ? 25.133 -7.991 -2.061 1.00 39.06 277 SER A CA 1
ATOM 2183 C C . SER A 1 277 ? 25.684 -6.569 -2.015 1.00 39.06 277 SER A C 1
ATOM 2185 O O . SER A 1 277 ? 25.387 -5.790 -2.920 1.00 39.06 277 SER A O 1
ATOM 2187 N N . ALA A 1 278 ? 26.439 -6.234 -0.965 1.00 35.88 278 ALA A N 1
ATOM 2188 C CA . ALA A 1 278 ? 26.864 -4.875 -0.634 1.00 35.88 278 ALA A CA 1
ATOM 2189 C C . ALA A 1 278 ? 27.880 -4.279 -1.634 1.00 35.88 278 ALA A C 1
ATOM 2191 O O . ALA A 1 278 ? 29.027 -3.984 -1.301 1.00 35.88 278 ALA A O 1
ATOM 2192 N N . LYS A 1 279 ? 27.441 -4.062 -2.874 1.00 42.72 279 LYS A N 1
ATOM 2193 C CA . LYS A 1 279 ? 27.934 -2.982 -3.723 1.00 42.72 279 LYS A CA 1
ATOM 2194 C C . LYS A 1 279 ? 27.286 -1.709 -3.194 1.00 42.72 279 LYS A C 1
ATOM 2196 O O . LYS A 1 279 ? 26.077 -1.699 -2.984 1.00 42.72 279 LYS A O 1
ATOM 2201 N N . ALA A 1 280 ? 28.098 -0.692 -2.914 1.00 41.62 280 ALA A N 1
ATOM 2202 C CA . ALA A 1 280 ? 27.654 0.518 -2.230 1.00 41.62 280 ALA A CA 1
ATOM 2203 C C . ALA A 1 280 ? 26.398 1.100 -2.894 1.00 41.62 280 ALA A C 1
ATOM 2205 O O . ALA A 1 280 ? 26.429 1.416 -4.084 1.00 41.62 280 ALA A O 1
ATOM 2206 N N . ALA A 1 281 ? 25.313 1.218 -2.122 1.00 50.59 281 ALA A N 1
ATOM 2207 C CA . ALA A 1 281 ? 24.089 1.859 -2.574 1.00 50.59 281 ALA A CA 1
ATOM 2208 C C . ALA A 1 281 ? 24.415 3.309 -2.947 1.00 50.59 281 ALA A C 1
ATOM 2210 O O . ALA A 1 281 ? 24.796 4.115 -2.097 1.00 50.59 281 ALA A O 1
ATOM 2211 N N . THR A 1 282 ? 24.321 3.619 -4.234 1.00 56.94 282 THR A N 1
ATOM 2212 C CA . THR A 1 282 ? 24.601 4.948 -4.763 1.00 56.94 282 THR A CA 1
ATOM 2213 C C . THR A 1 282 ? 23.297 5.728 -4.820 1.00 56.94 282 THR A C 1
ATOM 2215 O O . THR A 1 282 ? 22.462 5.496 -5.694 1.00 56.94 282 THR A O 1
ATOM 2218 N N . VAL A 1 283 ? 23.127 6.660 -3.881 1.00 65.56 283 VAL A N 1
ATOM 2219 C CA . VAL A 1 283 ? 22.156 7.752 -4.017 1.00 65.56 283 VAL A CA 1
ATOM 2220 C C . VAL A 1 283 ? 22.681 8.648 -5.133 1.00 65.56 283 VAL A C 1
ATOM 2222 O O . VAL A 1 283 ? 23.791 9.167 -5.019 1.00 65.56 283 VAL A O 1
ATOM 2225 N N . LEU A 1 284 ? 21.947 8.743 -6.243 1.00 68.38 284 LEU A N 1
ATOM 2226 C CA . LEU A 1 284 ? 22.467 9.379 -7.458 1.00 68.38 284 LEU A CA 1
ATOM 2227 C C . LEU A 1 284 ? 22.131 10.866 -7.556 1.00 68.38 284 LEU A C 1
ATOM 2229 O O . LEU A 1 284 ? 22.930 11.597 -8.130 1.00 68.38 284 LEU A O 1
ATOM 2233 N N . ASP A 1 285 ? 20.997 11.293 -6.991 1.00 52.09 285 ASP A N 1
ATOM 2234 C CA . ASP A 1 285 ? 20.631 12.697 -6.762 1.00 52.09 285 ASP A CA 1
ATOM 2235 C C . ASP A 1 285 ? 19.269 12.779 -6.038 1.00 52.09 285 ASP A C 1
ATOM 2237 O O . ASP A 1 285 ? 18.231 12.413 -6.604 1.00 52.09 285 ASP A O 1
ATOM 2241 N N . GLU A 1 286 ? 19.239 13.291 -4.805 1.00 47.44 286 GLU A N 1
ATOM 2242 C CA . GLU A 1 286 ? 17.999 13.810 -4.213 1.00 47.44 286 GLU A CA 1
ATOM 2243 C C . GLU A 1 286 ? 17.909 15.303 -4.527 1.00 47.44 286 GLU A C 1
ATOM 2245 O O . GLU A 1 286 ? 18.444 16.135 -3.797 1.00 47.44 286 GLU A O 1
ATOM 2250 N N . GLY A 1 287 ? 17.239 15.614 -5.642 1.00 44.75 287 GLY A N 1
ATOM 2251 C CA . GLY A 1 287 ? 16.983 16.979 -6.086 1.00 44.75 287 GLY A CA 1
ATOM 2252 C C . GLY A 1 287 ? 16.434 17.825 -4.941 1.00 44.75 287 GLY A C 1
ATOM 2253 O O . GLY A 1 287 ? 15.538 17.389 -4.215 1.00 44.75 287 GLY A O 1
ATOM 2254 N N . ASN A 1 288 ? 17.033 19.003 -4.775 1.00 37.44 288 ASN A N 1
ATOM 2255 C CA . ASN A 1 288 ? 16.933 19.821 -3.574 1.00 37.44 288 ASN A CA 1
ATOM 2256 C C . ASN A 1 288 ? 15.469 20.036 -3.162 1.00 37.44 288 ASN A C 1
ATOM 2258 O O . ASN A 1 288 ? 14.701 20.657 -3.899 1.00 37.44 288 ASN A O 1
ATOM 2262 N N . PHE A 1 289 ? 15.084 19.530 -1.987 1.00 41.34 289 PHE A N 1
ATOM 2263 C CA . PHE A 1 289 ? 13.758 19.803 -1.444 1.00 41.34 289 PHE A CA 1
ATOM 2264 C C . PHE A 1 289 ? 13.662 21.304 -1.175 1.00 41.34 289 PHE A C 1
ATOM 2266 O O . PHE A 1 289 ? 14.394 21.834 -0.341 1.00 41.34 289 PHE A O 1
ATOM 2273 N N . VAL A 1 290 ? 12.786 21.991 -1.907 1.00 35.75 290 VAL A N 1
ATOM 2274 C CA . VAL A 1 290 ? 12.489 23.402 -1.661 1.00 35.75 290 VAL A CA 1
ATOM 2275 C C . VAL A 1 290 ? 11.693 23.468 -0.363 1.00 35.75 290 VAL A C 1
ATOM 2277 O O . VAL A 1 290 ? 10.493 23.210 -0.344 1.00 35.75 290 VAL A O 1
ATOM 2280 N N . THR A 1 291 ? 12.389 23.759 0.734 1.00 34.34 291 THR A N 1
ATOM 2281 C CA . THR A 1 291 ? 11.811 23.989 2.064 1.00 34.34 291 THR A CA 1
ATOM 2282 C C . THR A 1 291 ? 11.445 25.462 2.257 1.00 34.34 291 THR A C 1
ATOM 2284 O O . THR A 1 291 ? 11.613 25.995 3.355 1.00 34.34 291 THR A O 1
ATOM 2287 N N . ASP A 1 292 ? 11.004 26.136 1.192 1.00 33.94 292 ASP A N 1
ATOM 2288 C CA . ASP A 1 292 ? 10.632 27.549 1.238 1.00 33.94 292 ASP A CA 1
ATOM 2289 C C . ASP A 1 292 ? 9.271 27.666 1.928 1.00 33.94 292 ASP A C 1
ATOM 2291 O O . ASP A 1 292 ? 8.200 27.491 1.351 1.00 33.94 292 ASP A O 1
ATOM 2295 N N . PHE A 1 293 ? 9.363 27.895 3.233 1.00 45.34 293 PHE A N 1
ATOM 2296 C CA . PHE A 1 293 ? 8.273 27.934 4.203 1.00 45.34 293 PHE A CA 1
ATOM 2297 C C . PHE A 1 293 ? 7.448 29.237 4.130 1.00 45.34 293 PHE A C 1
ATOM 2299 O O . PHE A 1 293 ? 6.415 29.356 4.786 1.00 45.34 293 PHE A O 1
ATOM 2306 N N . ASP A 1 294 ? 7.898 30.210 3.334 1.00 37.88 294 ASP A N 1
ATOM 2307 C CA . ASP A 1 294 ? 7.501 31.616 3.455 1.00 37.88 294 ASP A CA 1
ATOM 2308 C C . ASP A 1 294 ? 6.338 32.059 2.535 1.00 37.88 294 ASP A C 1
ATOM 2310 O O . ASP A 1 294 ? 5.869 33.186 2.674 1.00 37.88 294 ASP A O 1
ATOM 2314 N N . ASP A 1 295 ? 5.822 31.199 1.641 1.00 40.97 295 ASP A N 1
ATOM 2315 C CA . ASP A 1 295 ? 4.809 31.580 0.623 1.00 40.97 295 ASP A CA 1
ATOM 2316 C C . ASP A 1 295 ? 3.378 31.044 0.881 1.00 40.97 295 ASP A C 1
ATOM 2318 O O . ASP A 1 295 ? 2.510 31.069 0.014 1.00 40.97 295 ASP A O 1
ATOM 2322 N N . LEU A 1 296 ? 3.080 30.566 2.097 1.00 41.25 296 LEU A N 1
ATOM 2323 C CA . LEU A 1 296 ? 1.709 30.196 2.513 1.00 41.25 296 LEU A CA 1
ATOM 2324 C C . LEU A 1 296 ? 1.024 31.289 3.356 1.00 41.25 296 LEU A C 1
ATOM 2326 O O . LEU A 1 296 ? 0.147 30.995 4.171 1.00 41.25 296 LEU A O 1
ATOM 2330 N N . GLY A 1 297 ? 1.447 32.548 3.188 1.00 41.81 297 GLY A N 1
ATOM 2331 C CA . GLY A 1 297 ? 1.248 33.602 4.183 1.00 41.81 297 GLY A CA 1
ATOM 2332 C C . GLY A 1 297 ? 0.776 34.982 3.713 1.00 41.81 297 GLY A C 1
ATOM 2333 O O . GLY A 1 297 ? 1.066 35.920 4.446 1.00 41.81 297 GLY A O 1
ATOM 2334 N N . ALA A 1 298 ? 0.069 35.149 2.579 1.00 41.78 298 ALA A N 1
ATOM 2335 C CA . ALA A 1 298 ? -0.749 36.359 2.306 1.00 41.78 298 ALA A CA 1
ATOM 2336 C C . ALA A 1 298 ? -1.653 36.272 1.044 1.00 41.78 298 ALA A C 1
ATOM 2338 O O . ALA A 1 298 ? -1.273 36.746 -0.022 1.00 41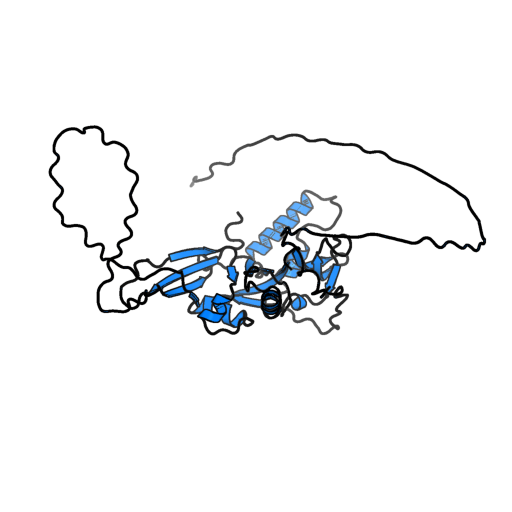.78 298 ALA A O 1
ATOM 2339 N N . SER A 1 299 ? -2.870 35.731 1.175 1.00 33.66 299 SER A N 1
ATOM 2340 C CA . SER A 1 299 ? -4.027 35.940 0.268 1.00 33.66 299 SER A CA 1
ATOM 2341 C C . SER A 1 299 ? -5.246 35.246 0.911 1.00 33.66 299 SER A C 1
ATOM 2343 O O . SER A 1 299 ? -5.149 34.070 1.256 1.00 33.66 299 SER A O 1
ATOM 2345 N N . ASP A 1 300 ? -6.381 35.879 1.220 1.00 35.53 300 ASP A N 1
ATOM 2346 C CA . ASP A 1 300 ? -6.795 37.281 1.063 1.00 35.53 300 ASP A CA 1
ATOM 2347 C C . ASP A 1 300 ? -7.389 37.828 2.369 1.00 35.53 300 ASP A C 1
ATOM 2349 O O . ASP A 1 300 ? -7.989 37.095 3.159 1.00 35.53 300 ASP A O 1
ATOM 2353 N N . SER A 1 301 ? -7.329 39.149 2.534 1.00 33.84 301 SER A N 1
ATOM 2354 C CA . SER A 1 301 ? -8.344 39.889 3.288 1.00 33.84 301 SER A CA 1
ATOM 2355 C C . SER A 1 301 ? -8.510 41.279 2.677 1.00 33.84 301 SER A C 1
ATOM 2357 O O . SER A 1 301 ? -7.937 42.257 3.163 1.00 33.84 301 SER A O 1
ATOM 2359 N N . ASP A 1 302 ? -9.282 41.346 1.591 1.00 35.72 302 ASP A N 1
ATOM 2360 C CA . ASP A 1 302 ? -9.837 42.597 1.081 1.00 35.72 302 ASP A CA 1
ATOM 2361 C C . ASP A 1 302 ? -10.799 43.185 2.128 1.00 35.72 302 ASP A C 1
ATOM 2363 O O . ASP A 1 302 ? -11.975 42.822 2.174 1.00 35.72 302 ASP A O 1
ATOM 2367 N N . GLU A 1 303 ? -10.320 44.112 2.960 1.00 35.53 303 GLU A N 1
ATOM 2368 C CA . GLU A 1 303 ? -11.196 45.066 3.644 1.00 35.53 303 GLU A CA 1
ATOM 2369 C C . GLU A 1 303 ? -10.799 46.507 3.307 1.00 35.53 303 GLU A C 1
ATOM 2371 O O . GLU A 1 303 ? -9.679 46.973 3.518 1.00 35.53 303 GLU A O 1
ATOM 2376 N N . GLU A 1 304 ? -11.776 47.202 2.734 1.00 35.81 304 GLU A N 1
ATOM 2377 C CA . GLU A 1 304 ? -11.733 48.583 2.283 1.00 35.81 304 GLU A CA 1
ATOM 2378 C C . GLU A 1 304 ? -11.762 49.550 3.479 1.00 35.81 304 GLU A C 1
ATOM 2380 O O . GLU A 1 304 ? -12.733 49.586 4.236 1.00 35.81 304 GLU A O 1
ATOM 2385 N N . SER A 1 305 ? -10.751 50.416 3.616 1.00 32.00 305 SER A N 1
ATOM 2386 C CA . SER A 1 305 ? -10.916 51.659 4.380 1.00 32.00 305 SER A CA 1
ATOM 2387 C C . SER A 1 305 ? -10.077 52.808 3.820 1.00 32.00 305 SER A C 1
ATOM 2389 O O . SER A 1 305 ? -8.848 52.758 3.786 1.00 32.00 305 SER A O 1
ATOM 2391 N N . THR A 1 306 ? -10.777 53.859 3.406 1.00 30.73 306 THR A N 1
ATOM 2392 C CA . THR A 1 306 ? -10.274 55.160 2.949 1.00 30.73 306 THR A CA 1
ATOM 2393 C C . THR A 1 306 ? -9.535 55.930 4.051 1.00 30.73 306 THR A C 1
ATOM 2395 O O . THR A 1 306 ? -10.019 55.934 5.181 1.00 30.73 306 THR A O 1
ATOM 2398 N N . ASP A 1 307 ? -8.453 56.661 3.736 1.00 30.22 307 ASP A N 1
ATOM 2399 C CA . ASP A 1 307 ? -8.484 58.136 3.544 1.00 30.22 307 ASP A CA 1
ATOM 2400 C C . ASP A 1 307 ? -7.097 58.830 3.626 1.00 30.22 307 ASP A C 1
ATOM 2402 O O . ASP A 1 307 ? -6.341 58.577 4.557 1.00 30.22 307 ASP A O 1
ATOM 2406 N N . ASN A 1 308 ? -6.886 59.835 2.751 1.00 32.62 308 ASN A N 1
ATOM 2407 C CA . ASN A 1 308 ? -6.055 61.055 2.938 1.00 32.62 308 ASN A CA 1
ATOM 2408 C C . ASN A 1 308 ? -4.515 60.933 3.171 1.00 32.62 308 ASN A C 1
ATOM 2410 O O . ASN A 1 308 ? -4.037 60.022 3.827 1.00 32.62 308 ASN A O 1
ATOM 2414 N N . LEU A 1 309 ? -3.639 61.867 2.756 1.00 30.80 309 LEU A N 1
ATOM 2415 C CA . LEU A 1 309 ? -3.652 62.962 1.759 1.00 30.80 309 LEU A CA 1
ATOM 2416 C C . LEU A 1 309 ? -2.187 63.439 1.526 1.00 30.80 309 LEU A C 1
ATOM 2418 O O . LEU A 1 309 ? -1.292 63.054 2.268 1.00 30.80 309 LEU A O 1
ATOM 2422 N N . ASP A 1 310 ? -1.996 64.334 0.547 1.00 32.03 310 ASP A N 1
ATOM 2423 C CA . ASP A 1 310 ? -0.810 65.180 0.275 1.00 32.03 310 ASP A CA 1
ATOM 2424 C C . ASP A 1 310 ? 0.521 64.494 -0.121 1.00 32.03 310 ASP A C 1
ATOM 2426 O O . ASP A 1 310 ? 1.143 63.760 0.633 1.00 32.03 310 ASP A O 1
ATOM 2430 N N . GLN A 1 311 ? 0.990 64.597 -1.372 1.00 32.50 311 GLN A N 1
ATOM 2431 C CA . GLN A 1 311 ? 1.479 65.773 -2.130 1.00 32.50 311 GLN A CA 1
ATOM 2432 C C . GLN A 1 311 ? 2.875 66.312 -1.741 1.00 32.50 311 GLN A C 1
ATOM 2434 O O . GLN A 1 311 ? 3.029 67.005 -0.742 1.00 32.50 311 GLN A O 1
ATOM 2439 N N . LYS A 1 312 ? 3.787 66.175 -2.726 1.00 32.16 312 LYS A N 1
ATOM 2440 C CA . LYS A 1 312 ? 4.631 67.215 -3.375 1.00 32.16 312 LYS A CA 1
ATOM 2441 C C . LYS A 1 312 ? 6.162 67.160 -3.240 1.00 32.16 312 LYS A C 1
ATOM 2443 O O . LYS A 1 312 ? 6.711 67.246 -2.151 1.00 32.16 312 LYS A O 1
ATOM 2448 N N . ASN A 1 313 ? 6.765 67.306 -4.431 1.00 29.66 313 ASN A N 1
ATOM 2449 C CA . ASN A 1 313 ? 8.081 67.877 -4.757 1.00 29.66 313 ASN A CA 1
ATOM 2450 C C . ASN A 1 313 ? 9.320 67.044 -4.333 1.00 29.66 313 ASN A C 1
ATOM 2452 O O . ASN A 1 313 ? 9.262 66.282 -3.380 1.00 29.66 313 ASN A O 1
ATOM 2456 N N . ASP A 1 314 ? 10.473 67.115 -5.012 1.00 27.36 314 ASP A N 1
ATOM 2457 C CA . ASP A 1 314 ? 10.857 67.939 -6.175 1.00 27.36 314 ASP A CA 1
ATOM 2458 C C . ASP A 1 314 ? 11.823 67.193 -7.127 1.00 27.36 314 ASP A C 1
ATOM 2460 O O . ASP A 1 314 ? 12.368 66.137 -6.815 1.00 27.36 314 ASP A O 1
ATOM 2464 N N . SER A 1 315 ? 12.014 67.793 -8.297 1.00 30.05 315 SER A N 1
ATOM 2465 C CA . SER A 1 315 ? 12.971 67.499 -9.364 1.00 30.05 315 SER A CA 1
ATOM 2466 C C . SER A 1 315 ? 14.457 67.669 -8.978 1.00 30.05 315 SER A C 1
ATOM 2468 O O . SER A 1 315 ? 14.792 68.389 -8.039 1.00 30.05 315 SER A O 1
ATOM 2470 N N . GLY A 1 316 ? 15.370 67.041 -9.736 1.00 27.06 316 GLY A N 1
ATOM 2471 C CA . GLY A 1 316 ? 16.821 67.159 -9.513 1.00 27.06 316 GLY A CA 1
ATOM 2472 C C . GLY A 1 316 ? 17.683 66.302 -10.450 1.00 27.06 316 GLY A C 1
ATOM 2473 O O . GLY A 1 316 ? 18.199 65.267 -10.046 1.00 27.06 316 GLY A O 1
ATOM 2474 N N . ASP A 1 317 ? 17.820 66.733 -11.703 1.00 30.36 317 ASP A N 1
ATOM 2475 C CA . ASP A 1 317 ? 18.612 66.094 -12.769 1.00 30.36 317 ASP A CA 1
ATOM 2476 C C . ASP A 1 317 ? 20.130 66.371 -12.637 1.00 30.36 317 ASP A C 1
ATOM 2478 O O . ASP A 1 317 ? 20.499 67.512 -12.346 1.00 30.36 317 ASP A O 1
ATOM 2482 N N . GLN A 1 318 ? 20.999 65.376 -12.904 1.00 30.50 318 GLN A N 1
ATOM 2483 C CA . GLN A 1 318 ? 22.237 65.591 -13.683 1.00 30.50 318 GLN A CA 1
ATOM 2484 C C . GLN A 1 318 ? 22.988 64.313 -14.131 1.00 30.50 318 GLN A C 1
ATOM 2486 O O . GLN A 1 318 ? 23.452 63.487 -13.348 1.00 30.50 318 GLN A O 1
ATOM 2491 N N . SER A 1 319 ? 23.174 64.260 -15.448 1.00 30.39 319 SER A N 1
ATOM 2492 C CA . SER A 1 319 ? 23.989 63.391 -16.311 1.00 30.39 319 SER A CA 1
ATOM 2493 C C . SER A 1 319 ? 25.445 63.069 -15.913 1.00 30.39 319 SER A C 1
ATOM 2495 O O . SER A 1 319 ? 26.172 63.941 -15.440 1.00 30.39 319 SER A O 1
ATOM 2497 N N . SER A 1 320 ? 25.957 61.923 -16.391 1.00 30.64 320 SER A N 1
ATOM 2498 C CA . SER A 1 320 ? 27.150 61.912 -17.274 1.00 30.64 320 SER A CA 1
ATOM 2499 C C . SER A 1 320 ? 27.249 60.647 -18.153 1.00 30.64 320 SER A C 1
ATOM 2501 O O . SER A 1 320 ? 26.853 59.556 -17.754 1.00 30.64 320 SER A O 1
ATOM 2503 N N . GLU A 1 321 ? 27.737 60.835 -19.383 1.00 29.16 321 GLU A N 1
ATOM 2504 C CA . GLU A 1 321 ? 27.997 59.824 -20.432 1.00 29.16 321 GLU A CA 1
ATOM 2505 C C . GLU A 1 321 ? 29.371 59.136 -20.165 1.00 29.16 321 GLU A C 1
ATOM 2507 O O . GLU A 1 321 ? 30.059 59.513 -19.223 1.00 29.16 321 GLU A O 1
ATOM 2512 N N . SER A 1 322 ? 29.945 58.168 -20.894 1.00 29.27 322 SER A N 1
ATOM 2513 C CA . SER A 1 322 ? 29.691 57.415 -22.144 1.00 29.27 322 SER A CA 1
ATOM 2514 C C . SER A 1 322 ? 30.535 56.100 -22.047 1.00 29.27 322 SER A C 1
ATOM 2516 O O . SER A 1 322 ? 31.139 55.873 -21.001 1.00 29.27 322 SER A O 1
ATOM 2518 N N . SER A 1 323 ? 30.735 55.178 -23.002 1.00 30.39 323 SER A N 1
ATOM 2519 C CA . SER A 1 323 ? 30.343 54.912 -24.406 1.00 30.39 323 SER A CA 1
ATOM 2520 C C . SER A 1 323 ? 30.639 53.413 -24.694 1.00 30.39 323 SER A C 1
ATOM 2522 O O . SER A 1 323 ? 31.277 52.765 -23.863 1.00 30.39 323 SER A O 1
ATOM 2524 N N . GLY A 1 324 ? 30.267 52.857 -25.863 1.00 27.84 324 GLY A N 1
ATOM 2525 C CA . GLY A 1 324 ? 30.832 51.565 -26.317 1.00 27.84 324 GLY A CA 1
ATOM 2526 C C . GLY A 1 324 ? 29.938 50.666 -27.180 1.00 27.84 324 GLY A C 1
ATOM 2527 O O . GLY A 1 324 ? 29.656 49.539 -26.791 1.00 27.84 324 GLY A O 1
ATOM 2528 N N . ASP A 1 325 ? 29.514 51.144 -28.350 1.00 29.56 325 ASP A N 1
ATOM 2529 C CA . ASP A 1 325 ? 28.748 50.367 -29.340 1.00 29.56 325 ASP A CA 1
ATOM 2530 C C . ASP A 1 325 ? 29.580 49.243 -30.002 1.00 29.56 325 ASP A C 1
ATOM 2532 O O . ASP A 1 325 ? 30.744 49.456 -30.363 1.00 29.56 325 ASP A O 1
ATOM 2536 N N . LYS A 1 326 ? 28.958 48.074 -30.225 1.00 33.41 326 LYS A N 1
ATOM 2537 C CA . LYS A 1 326 ? 29.178 47.255 -31.429 1.00 33.41 326 LYS A CA 1
ATOM 2538 C C . LYS A 1 326 ? 28.034 46.268 -31.676 1.00 33.41 326 LYS A C 1
ATOM 2540 O O . LYS A 1 326 ? 27.563 45.593 -30.766 1.00 33.41 326 LYS A O 1
ATOM 2545 N N . SER A 1 327 ? 27.641 46.176 -32.940 1.00 28.91 327 SER A N 1
ATOM 2546 C CA . SER A 1 327 ? 26.402 45.572 -33.438 1.00 28.91 327 SER A CA 1
ATOM 2547 C C . SER A 1 327 ? 26.654 44.511 -34.529 1.00 28.91 327 SER A C 1
ATOM 2549 O O . SER A 1 327 ? 27.793 44.352 -34.973 1.00 28.91 327 SER A O 1
ATOM 2551 N N . LEU A 1 328 ? 25.561 43.868 -34.986 1.00 31.25 328 LEU A N 1
ATOM 2552 C CA . LEU A 1 328 ? 25.426 42.950 -36.144 1.00 31.25 328 LEU A CA 1
ATOM 2553 C C . LEU A 1 328 ? 25.903 41.489 -35.903 1.00 31.25 328 LEU A C 1
ATOM 2555 O O . LEU A 1 328 ? 26.890 41.268 -35.210 1.00 31.25 328 LEU A O 1
ATOM 2559 N N . ASP A 1 329 ? 25.248 40.440 -36.430 1.00 27.28 329 ASP A N 1
ATOM 2560 C CA . ASP A 1 329 ? 24.142 40.387 -37.412 1.00 27.28 329 ASP A CA 1
ATOM 2561 C C . ASP A 1 329 ? 23.190 39.172 -37.210 1.00 27.28 329 ASP A C 1
ATOM 2563 O O . ASP A 1 329 ? 23.490 38.234 -36.473 1.00 27.28 329 ASP A O 1
ATOM 2567 N N . SER A 1 330 ? 22.053 39.244 -37.909 1.00 30.66 330 SER A N 1
ATOM 2568 C CA . SER A 1 330 ? 20.989 38.271 -38.244 1.00 30.66 330 SER A CA 1
ATOM 2569 C C . SER A 1 330 ? 21.503 36.862 -38.639 1.00 30.66 330 SER A C 1
ATOM 2571 O O . SER A 1 330 ? 22.678 36.707 -38.949 1.00 30.66 330 SER A O 1
ATOM 2573 N N . SER A 1 331 ? 20.736 35.767 -38.733 1.00 30.72 331 SER A N 1
ATOM 2574 C CA . SER A 1 331 ? 19.329 35.490 -39.111 1.00 30.72 331 SER A CA 1
ATOM 2575 C C . SER A 1 331 ? 19.032 33.989 -38.811 1.00 30.72 331 SER A C 1
ATOM 2577 O O . SER A 1 331 ? 19.949 33.261 -38.440 1.00 30.72 331 SER A O 1
ATOM 2579 N N . GLY A 1 332 ? 17.826 33.419 -38.933 1.00 27.83 332 GLY A N 1
ATOM 2580 C CA . GLY A 1 332 ? 16.535 33.916 -39.423 1.00 27.83 332 GLY A CA 1
ATOM 2581 C C . GLY A 1 332 ? 15.393 32.928 -39.110 1.00 27.83 332 GLY A C 1
ATOM 2582 O O . GLY A 1 332 ? 15.583 31.981 -38.349 1.00 27.83 332 GLY A O 1
ATOM 2583 N N . ASP A 1 333 ? 14.216 33.186 -39.677 1.00 29.91 333 ASP A N 1
ATOM 2584 C CA . ASP A 1 333 ? 12.945 32.510 -39.382 1.00 29.91 333 ASP A CA 1
ATOM 2585 C C . ASP A 1 333 ? 12.882 31.021 -39.776 1.00 29.91 333 ASP A C 1
ATOM 2587 O O . ASP A 1 333 ? 13.467 30.608 -40.773 1.00 29.91 333 ASP A O 1
ATOM 2591 N N . GLU A 1 334 ? 12.018 30.255 -39.100 1.00 31.88 334 GLU A N 1
ATOM 2592 C CA . GLU A 1 334 ? 10.787 29.800 -39.766 1.00 31.88 334 GLU A CA 1
ATOM 2593 C C . GLU A 1 334 ? 9.668 29.491 -38.758 1.00 31.88 334 GLU A C 1
ATOM 2595 O O . GLU A 1 334 ? 9.904 29.131 -37.605 1.00 31.88 334 GLU A O 1
ATOM 2600 N N . SER A 1 335 ? 8.427 29.686 -39.198 1.00 31.39 335 SER A N 1
ATOM 2601 C CA . SER A 1 335 ? 7.205 29.523 -38.407 1.00 31.39 335 SER A CA 1
ATOM 2602 C C . SER A 1 335 ? 6.167 28.754 -39.219 1.00 31.39 335 SER A C 1
ATOM 2604 O O . SER A 1 335 ? 6.113 28.897 -40.439 1.00 31.39 335 SER A O 1
ATOM 2606 N N . SER A 1 336 ? 5.323 27.954 -38.563 1.00 30.61 336 SER A N 1
ATOM 2607 C CA . SER A 1 336 ? 3.901 27.814 -38.929 1.00 30.61 336 SER A CA 1
ATOM 2608 C C . SER A 1 336 ? 3.147 26.869 -37.993 1.00 30.61 336 SER A C 1
ATOM 2610 O O . SER A 1 336 ? 3.654 25.846 -37.538 1.00 30.61 336 SER A O 1
ATOM 2612 N N . GLU A 1 337 ? 1.900 27.241 -37.726 1.00 32.66 337 GLU A N 1
ATOM 2613 C CA . GLU A 1 337 ? 0.904 26.455 -37.006 1.00 32.66 337 GLU A CA 1
ATOM 2614 C C . GLU A 1 337 ? 0.085 25.598 -37.989 1.00 32.66 337 GLU A C 1
ATOM 2616 O O . GLU A 1 337 ? -0.160 26.002 -39.125 1.00 32.66 337 GLU A O 1
ATOM 2621 N N . SER A 1 338 ? -0.412 24.446 -37.538 1.00 28.66 338 SER A N 1
ATOM 2622 C CA . SER A 1 338 ? -1.723 23.881 -37.924 1.00 28.66 338 SER A CA 1
ATOM 2623 C C . SER A 1 338 ? -2.033 22.728 -36.954 1.00 28.66 338 SER A C 1
ATOM 2625 O O . SER A 1 338 ? -1.219 21.830 -36.779 1.00 28.66 338 SER A O 1
ATOM 2627 N N . SER A 1 339 ? -3.026 22.808 -36.066 1.00 29.61 339 SER A N 1
ATOM 2628 C CA . SER A 1 339 ? -4.485 22.889 -36.257 1.00 29.61 339 SER A CA 1
ATOM 2629 C C . SER A 1 339 ? -5.134 21.568 -36.703 1.00 29.61 339 SER A C 1
ATOM 2631 O O . SER A 1 339 ? -5.253 21.327 -37.896 1.00 29.61 339 SER A O 1
ATOM 2633 N N . GLY A 1 340 ? -5.616 20.805 -35.710 1.00 27.42 340 GLY A N 1
ATOM 2634 C CA . GLY A 1 340 ? -6.849 19.997 -35.732 1.00 27.42 340 GLY A CA 1
ATOM 2635 C C . GLY A 1 340 ? -6.963 18.791 -36.675 1.00 27.42 340 GLY A C 1
ATOM 2636 O O . GLY A 1 340 ? -6.871 18.947 -37.879 1.00 27.42 340 GLY A O 1
ATOM 2637 N N . ASP A 1 341 ? -7.313 17.629 -36.108 1.00 28.44 341 ASP A N 1
ATOM 2638 C CA . ASP A 1 341 ? -8.345 16.732 -36.663 1.00 28.44 341 ASP A CA 1
ATOM 2639 C C . ASP A 1 341 ? -8.756 15.651 -35.632 1.00 28.44 341 ASP A C 1
ATOM 2641 O O . ASP A 1 341 ? -8.004 14.735 -35.302 1.00 28.44 341 ASP A O 1
ATOM 2645 N N . GLU A 1 342 ? -9.990 15.757 -35.135 1.00 30.16 342 GLU A N 1
ATOM 2646 C CA . GLU A 1 342 ? -10.854 14.601 -34.831 1.00 30.16 342 GLU A CA 1
ATOM 2647 C C . GLU A 1 342 ? -11.547 14.205 -36.161 1.00 30.16 342 GLU A C 1
ATOM 2649 O O . GLU A 1 342 ? -11.739 15.111 -36.978 1.00 30.16 342 GLU A O 1
ATOM 2654 N N . PRO A 1 343 ? -12.009 12.950 -36.416 1.00 38.12 343 PRO A N 1
ATOM 2655 C CA . PRO A 1 343 ? -12.915 12.259 -35.484 1.00 38.12 343 PRO A CA 1
ATOM 2656 C C . PRO A 1 343 ? -12.971 10.705 -35.534 1.00 38.12 343 PRO A C 1
ATOM 2658 O O . PRO A 1 343 ? -12.371 10.033 -36.371 1.00 38.12 343 PRO A O 1
ATOM 2661 N N . SER A 1 344 ? -13.876 10.165 -34.705 1.00 28.14 344 SER A N 1
ATOM 2662 C CA . SER A 1 344 ? -14.958 9.213 -35.066 1.00 28.14 344 SER A CA 1
ATOM 2663 C C . SER A 1 344 ? -15.012 7.848 -34.360 1.00 28.14 344 SER A C 1
ATOM 2665 O O . SER A 1 344 ? -14.156 6.977 -34.501 1.00 28.14 344 SER A O 1
ATOM 2667 N N . ASP A 1 345 ? -16.134 7.644 -33.662 1.00 28.81 345 ASP A N 1
ATOM 2668 C CA . ASP A 1 345 ? -16.641 6.347 -33.218 1.00 28.81 345 ASP A CA 1
ATOM 2669 C C . ASP A 1 345 ? -17.013 5.436 -34.400 1.00 28.81 345 ASP A C 1
ATOM 2671 O O . ASP A 1 345 ? -17.697 5.866 -35.331 1.00 28.81 345 ASP A O 1
ATOM 2675 N N . SER A 1 346 ? -16.704 4.137 -34.298 1.00 29.03 346 SER A N 1
ATOM 2676 C CA . SER A 1 346 ? -17.708 3.048 -34.310 1.00 29.03 346 SER A CA 1
ATOM 2677 C C . SER A 1 346 ? -17.083 1.664 -34.560 1.00 29.03 346 SER A C 1
ATOM 2679 O O . SER A 1 346 ? -16.585 1.369 -35.640 1.00 29.03 346 SER A O 1
ATOM 2681 N N . ASN A 1 347 ? -17.234 0.733 -33.611 1.00 27.81 347 ASN A N 1
ATOM 2682 C CA . ASN A 1 347 ? -18.312 -0.257 -33.725 1.00 27.81 347 ASN A CA 1
ATOM 2683 C C . ASN A 1 347 ? -18.419 -1.176 -32.504 1.00 27.81 347 ASN A C 1
ATOM 2685 O O . ASN A 1 347 ? -17.433 -1.672 -31.967 1.00 27.81 347 ASN A O 1
ATOM 2689 N N . SER A 1 348 ? -19.659 -1.469 -32.127 1.00 28.53 348 SER A N 1
ATOM 2690 C CA . SER A 1 348 ? -19.978 -2.499 -31.139 1.00 28.53 348 SER A CA 1
ATOM 2691 C C . SER A 1 348 ? -20.213 -3.843 -31.828 1.00 28.53 348 SER A C 1
ATOM 2693 O O . SER A 1 348 ? -20.886 -3.900 -32.854 1.00 28.53 348 SER A O 1
ATOM 2695 N N . SER A 1 349 ? -19.740 -4.947 -31.244 1.00 28.11 349 SER A N 1
ATOM 2696 C CA . SER A 1 349 ? -20.447 -6.226 -31.385 1.00 28.11 349 SER A CA 1
ATOM 2697 C C . SER A 1 349 ? -20.179 -7.187 -30.223 1.00 28.11 349 SER A C 1
ATOM 2699 O O . SER A 1 349 ? -19.095 -7.263 -29.655 1.00 28.11 349 SER A O 1
ATOM 2701 N N . SER A 1 350 ? -21.259 -7.869 -29.857 1.00 28.80 350 SER A N 1
ATOM 2702 C CA . SER A 1 350 ? -21.477 -8.839 -28.787 1.00 28.80 350 SER A CA 1
ATOM 2703 C C . SER A 1 350 ? -20.340 -9.796 -28.414 1.00 28.80 350 SER A C 1
ATOM 2705 O O . SER A 1 350 ? -19.807 -10.490 -29.271 1.00 28.80 350 SER A O 1
ATOM 2707 N N . PHE A 1 351 ? -20.224 -10.061 -27.108 1.00 27.33 351 PHE A N 1
ATOM 2708 C CA . PHE A 1 351 ? -20.211 -11.444 -26.615 1.00 27.33 351 PHE A CA 1
ATOM 2709 C C . PHE A 1 351 ? -21.168 -11.604 -25.423 1.00 27.33 351 PHE A C 1
ATOM 2711 O O . PHE A 1 351 ? -20.890 -11.190 -24.300 1.00 27.33 351 PHE A O 1
ATOM 2718 N N . LYS A 1 352 ? -22.325 -12.212 -25.700 1.00 30.33 352 LYS A N 1
ATOM 2719 C CA . LYS A 1 352 ? -23.178 -12.873 -24.707 1.00 30.33 352 LYS A CA 1
ATOM 2720 C C . LYS A 1 352 ? -23.011 -14.382 -24.867 1.00 30.33 352 LYS A C 1
ATOM 2722 O O . LYS A 1 352 ? -22.708 -14.850 -25.957 1.00 30.33 352 LYS A O 1
ATOM 2727 N N . ASP A 1 353 ? -23.298 -15.091 -23.781 1.00 30.39 353 ASP A N 1
ATOM 2728 C CA . ASP A 1 353 ? -23.608 -16.520 -23.729 1.00 30.39 353 ASP A CA 1
ATOM 2729 C C . ASP A 1 353 ? -22.521 -17.506 -24.191 1.00 30.39 353 ASP A C 1
ATOM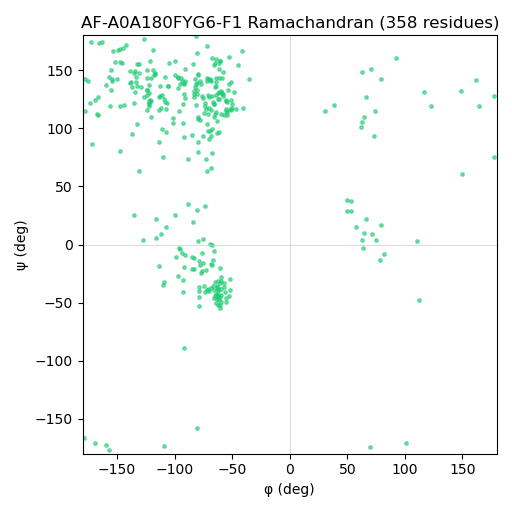 2731 O O . ASP A 1 353 ? -22.409 -17.879 -25.354 1.00 30.39 353 ASP A O 1
ATOM 2735 N N . MET A 1 354 ? -21.846 -18.099 -23.204 1.00 29.06 354 MET A N 1
ATOM 2736 C CA . MET A 1 354 ? -21.449 -19.503 -23.298 1.00 29.06 354 MET A CA 1
ATOM 2737 C C . MET A 1 354 ? -21.699 -20.201 -21.957 1.00 29.06 354 MET A C 1
ATOM 2739 O O . MET A 1 354 ? -20.894 -20.149 -21.030 1.00 29.06 354 MET A O 1
ATOM 2743 N N . LYS A 1 355 ? -22.864 -20.847 -21.846 1.00 32.69 355 LYS A N 1
ATOM 2744 C CA . LYS A 1 355 ? -23.217 -21.719 -20.723 1.00 32.69 355 LYS A CA 1
ATOM 2745 C C . LYS A 1 355 ? -23.861 -22.993 -21.269 1.00 32.69 355 LYS A C 1
ATOM 2747 O O . LYS A 1 355 ? -24.904 -22.918 -21.904 1.00 32.69 355 LYS A O 1
ATOM 2752 N N . ASN A 1 356 ? -23.259 -24.137 -20.940 1.00 31.62 356 ASN A N 1
ATOM 2753 C CA . ASN A 1 356 ? -23.813 -25.495 -21.033 1.00 31.62 356 ASN A CA 1
ATOM 2754 C C . ASN A 1 356 ? -24.202 -26.050 -22.423 1.00 31.62 356 ASN A C 1
ATOM 2756 O O . ASN A 1 356 ? -25.311 -25.812 -22.888 1.00 31.62 356 ASN A O 1
ATOM 2760 N N . LYS A 1 357 ? -23.377 -26.968 -22.959 1.00 29.45 357 LYS A N 1
ATOM 2761 C CA . LYS A 1 357 ? -23.619 -28.439 -23.015 1.00 29.45 357 LYS A CA 1
ATOM 2762 C C . LYS A 1 357 ? -22.989 -29.102 -24.247 1.00 29.45 357 LYS A C 1
ATOM 2764 O O . LYS A 1 357 ? -23.340 -28.753 -25.365 1.00 29.45 357 LYS A O 1
ATOM 2769 N N . SER A 1 358 ? -22.281 -30.206 -24.010 1.00 29.39 358 SER A N 1
ATOM 2770 C CA . SER A 1 358 ? -22.713 -31.525 -24.506 1.00 29.39 358 SER A CA 1
ATOM 2771 C C . SER A 1 358 ? -21.918 -32.639 -23.822 1.00 29.39 358 SER A C 1
ATOM 2773 O O . SER A 1 358 ? -20.692 -32.620 -23.833 1.00 29.39 358 SER A O 1
ATOM 2775 N N . GLU A 1 359 ? -22.630 -33.600 -23.239 1.00 38.09 359 GLU A N 1
ATOM 2776 C CA . GLU A 1 359 ? -22.098 -34.924 -22.904 1.00 38.09 359 GLU A CA 1
ATOM 2777 C C . GLU A 1 359 ? -22.082 -35.785 -24.174 1.00 38.09 359 GLU A C 1
ATOM 2779 O O . GLU A 1 359 ? -23.017 -35.696 -24.977 1.00 38.09 359 GLU A O 1
ATOM 2784 N N . THR A 1 360 ? -21.093 -36.664 -24.328 1.00 46.34 360 THR A N 1
ATOM 2785 C CA . THR A 1 360 ? -21.293 -38.034 -24.838 1.00 46.34 360 THR A CA 1
ATOM 2786 C C . THR A 1 360 ? -20.195 -38.932 -24.279 1.00 46.34 360 THR A C 1
ATOM 2788 O O . THR A 1 360 ? -19.050 -38.438 -24.191 1.00 46.34 360 THR A O 1
#